Protein AF-D2DSI8-F1 (afdb_monomer)

Mean predicted aligned error: 4.92 Å

Sequence (187 aa):
YGKSFVYSIDRFLDPYIHRPSNAIDCLPVGEGLFSGSVCYFDIYNLNTTCSKDNDWGYETNSPCILLKLNKMFHWRPEPLLYLNELPEGLQQHINSLADSHGALRQNAWVWCESEEVGIEQLSPGLPISFFPYFNQEGYLAPFVFVRVLNLPVEQKVTVRCRAWASNIQHQRDNRLLGEAVIHFHLY

Radius of gyration: 16.93 Å; Cα contacts (8 Å, |Δi|>4): 325; chains: 1; bounding box: 43×41×43 Å

pLDDT: mean 89.88, std 8.95, range [52.75, 97.69]

Solvent-accessible surface area (backbone atoms only — not comparable to full-atom values): 11086 Å² total; per-residue (Å²): 122,52,64,73,54,43,53,50,51,53,64,66,46,56,73,54,76,53,84,50,94,54,44,41,87,67,64,82,74,90,76,79,73,58,91,78,49,27,50,56,65,68,69,85,74,53,79,58,92,66,36,79,92,54,48,30,26,36,84,71,42,26,35,52,45,82,48,64,78,80,91,44,76,78,44,58,72,36,51,38,90,71,58,88,88,50,58,69,69,56,41,53,54,44,67,69,41,97,53,32,72,59,50,42,44,40,22,29,36,49,52,62,49,43,92,80,45,57,64,47,78,31,54,41,55,34,60,38,61,66,42,52,37,78,86,53,77,81,64,63,80,62,58,29,40,34,31,41,44,69,62,57,72,80,39,81,36,59,42,42,31,40,48,47,26,70,77,55,55,54,74,49,95,94,38,70,40,58,55,49,79,47,78,48,73,41,125

Foldseek 3Di:
DQPVVLVVVCVLCVLLVDADPLEDDFDQDDDDRDVQHAHRDNPVPQPDPQDNVCSQCVVVQWHKDKDFADQDAQDFFAADDDCVPDDPVVSVVLVPDPCSRSQRRQFWFKDKDWPPFDKAWGCRTFGRRRDDDHVRPSRDGDITMMITPNNDAQDKIKMKMAIDGPPFDCDDPNHGTRIDIDIDYHD

InterPro domains:
  IPR000402 Sodium/potassium-transporting ATPase subunit beta [PF00287] (4-175)
  IPR000402 Sodium/potassium-transporting ATPase subunit beta [PTHR11523] (4-185)
  IPR038702 Sodium/potassium-transporting ATPase subunit beta superfamily [G3DSA:2.60.40.1660] (2-186)

Nearest PDB structures (foldseek):
  8jfz-assembly1_D  TM=7.989E-01  e=1.249E-11  Squalus acanthias
  8ijl-assembly1_B  TM=7.570E-01  e=3.197E-11  Rattus
  8jbk-assembly2_D  TM=7.273E-01  e=1.051E-10  Sus scrofa
  3kdp-assembly2_D  TM=7.287E-01  e=2.526E-10  Sus scrofa
  8d3y-assembly1_B  TM=7.535E-01  e=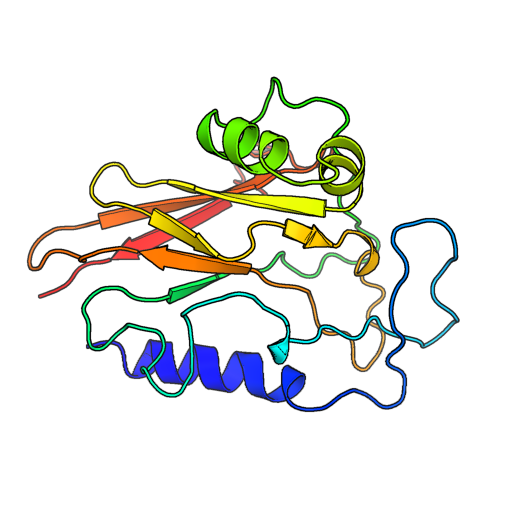4.439E-10  Homo sapiens

Structure (mmCIF, N/CA/C/O backbone):
data_AF-D2DSI8-F1
#
_entry.id   AF-D2DSI8-F1
#
loop_
_atom_site.group_PDB
_atom_site.id
_atom_site.type_symbol
_atom_site.label_atom_id
_atom_site.label_alt_id
_atom_site.label_comp_id
_atom_site.label_asym_id
_atom_site.label_entity_id
_atom_site.label_seq_id
_atom_site.pdbx_PDB_ins_code
_atom_site.Cartn_x
_atom_site.Cartn_y
_atom_site.Cartn_z
_atom_site.occupancy
_atom_site.B_iso_or_equiv
_atom_site.auth_seq_id
_atom_site.auth_comp_id
_atom_site.auth_asym_id
_atom_site.auth_atom_id
_atom_site.pdbx_PDB_model_num
ATOM 1 N N . TYR A 1 1 ? -22.041 -6.983 8.147 1.00 70.19 1 TYR A N 1
ATOM 2 C CA . TYR A 1 1 ? -21.287 -5.791 7.704 1.00 70.19 1 TYR A CA 1
ATOM 3 C C . TYR A 1 1 ? -20.340 -6.199 6.568 1.00 70.19 1 TYR A C 1
ATOM 5 O O . TYR A 1 1 ? -20.142 -7.389 6.383 1.00 70.19 1 TYR A O 1
ATOM 13 N N . GLY A 1 2 ? -19.830 -5.287 5.734 1.00 77.25 2 GLY A N 1
ATOM 14 C CA . GLY A 1 2 ? -18.691 -5.601 4.848 1.00 77.25 2 GLY A CA 1
ATOM 15 C C . GLY A 1 2 ? -18.940 -6.289 3.494 1.00 77.25 2 GLY A C 1
ATOM 16 O O . GLY A 1 2 ? -18.098 -6.147 2.616 1.00 77.25 2 GLY A O 1
ATOM 17 N N . LYS A 1 3 ? -20.078 -6.960 3.247 1.00 83.62 3 LYS A N 1
ATOM 18 C CA . LYS A 1 3 ? -20.293 -7.771 2.016 1.00 83.62 3 LYS A CA 1
ATOM 19 C C . LYS A 1 3 ? -20.004 -7.047 0.690 1.00 83.62 3 LYS A C 1
ATOM 21 O O . LYS A 1 3 ? -19.424 -7.633 -0.217 1.00 83.62 3 LYS A O 1
ATOM 26 N N . SER A 1 4 ? -20.375 -5.769 0.572 1.00 87.94 4 SER A N 1
ATOM 27 C CA . SER A 1 4 ? -20.078 -4.973 -0.631 1.00 87.94 4 SER A CA 1
ATOM 28 C C . SER A 1 4 ? -18.580 -4.705 -0.811 1.00 87.94 4 SER A C 1
ATOM 30 O O . SER A 1 4 ? -18.106 -4.618 -1.943 1.00 87.94 4 SER A O 1
ATOM 32 N N . PHE A 1 5 ? -17.834 -4.558 0.286 1.00 90.25 5 PHE A N 1
ATOM 33 C CA . PHE A 1 5 ? -16.389 -4.338 0.260 1.00 90.25 5 PHE A CA 1
ATOM 34 C C . PHE A 1 5 ? -15.642 -5.629 -0.056 1.00 90.25 5 PHE A C 1
ATOM 36 O O . PHE A 1 5 ? -14.794 -5.611 -0.941 1.00 90.25 5 PHE A O 1
ATOM 43 N N . VAL A 1 6 ? -16.036 -6.748 0.564 1.00 93.50 6 VAL A N 1
ATOM 44 C CA . VAL A 1 6 ? -15.531 -8.094 0.235 1.00 93.50 6 VAL A CA 1
ATOM 45 C C . VAL A 1 6 ? -15.657 -8.351 -1.264 1.00 93.50 6 VAL A C 1
ATOM 47 O O . VAL A 1 6 ? -14.667 -8.600 -1.945 1.00 93.50 6 VAL A O 1
ATOM 50 N N . TYR A 1 7 ? -16.858 -8.147 -1.811 1.00 94.56 7 TYR A N 1
ATOM 51 C CA . TYR A 1 7 ? -17.109 -8.303 -3.240 1.00 94.56 7 TYR A CA 1
ATOM 52 C C . TYR A 1 7 ? -16.278 -7.351 -4.120 1.00 94.56 7 TYR A C 1
ATOM 54 O O . TYR A 1 7 ? -15.862 -7.714 -5.221 1.00 94.56 7 TYR A O 1
ATOM 62 N N . SER A 1 8 ? -16.026 -6.127 -3.650 1.00 94.00 8 SER A N 1
ATOM 63 C CA . SER A 1 8 ? -15.213 -5.153 -4.388 1.00 94.00 8 SER A CA 1
ATOM 64 C C . SER A 1 8 ? -13.738 -5.552 -4.430 1.00 94.00 8 SER A C 1
ATOM 66 O O . SER A 1 8 ? -13.106 -5.379 -5.473 1.00 94.00 8 SER A O 1
ATOM 68 N N . ILE A 1 9 ? -13.204 -6.102 -3.334 1.00 95.12 9 ILE A N 1
ATOM 69 C CA . ILE A 1 9 ? -11.830 -6.616 -3.272 1.00 95.12 9 ILE A CA 1
ATOM 70 C C . ILE A 1 9 ? -11.702 -7.855 -4.161 1.00 95.12 9 ILE A C 1
ATOM 72 O O . ILE A 1 9 ? -10.817 -7.890 -5.013 1.00 95.12 9 ILE A O 1
ATOM 76 N N . ASP A 1 10 ? -12.627 -8.811 -4.050 1.00 95.00 10 ASP A N 1
ATOM 77 C CA . ASP A 1 10 ? -12.648 -10.012 -4.893 1.00 95.00 10 ASP A CA 1
ATOM 78 C C . ASP A 1 10 ? -12.634 -9.660 -6.384 1.00 95.00 10 ASP A C 1
ATOM 80 O O . ASP A 1 10 ? -11.799 -10.148 -7.144 1.00 95.00 10 ASP A O 1
ATOM 84 N N . ARG A 1 11 ? -13.530 -8.758 -6.803 1.00 95.75 11 ARG A N 1
ATOM 85 C CA . ARG A 1 11 ? -13.605 -8.298 -8.194 1.00 95.75 11 ARG A CA 1
ATOM 86 C C . ARG A 1 11 ? -12.328 -7.577 -8.628 1.00 95.75 11 ARG A C 1
ATOM 88 O O . ARG A 1 11 ? -11.937 -7.681 -9.786 1.00 95.75 11 ARG A O 1
ATOM 95 N N . PHE A 1 12 ? -11.705 -6.809 -7.736 1.00 95.31 12 PHE A N 1
ATOM 96 C CA . PHE A 1 12 ? -10.458 -6.115 -8.046 1.00 95.31 12 PHE A CA 1
ATOM 97 C C . PHE A 1 12 ? -9.298 -7.093 -8.273 1.00 95.31 12 PHE A C 1
ATOM 99 O O . PHE A 1 12 ? -8.473 -6.848 -9.153 1.00 95.31 12 PHE A O 1
ATOM 106 N N . LEU A 1 13 ? -9.240 -8.174 -7.493 1.00 95.19 13 LEU A N 1
ATOM 107 C CA . LEU A 1 13 ? -8.157 -9.156 -7.534 1.00 95.19 13 LEU A CA 1
ATOM 108 C C . LEU A 1 13 ? -8.322 -10.220 -8.618 1.00 95.19 13 LEU A C 1
ATOM 110 O O . LEU A 1 13 ? -7.330 -10.837 -8.987 1.00 95.19 13 LEU A O 1
ATOM 114 N N . ASP A 1 14 ? -9.522 -10.410 -9.165 1.00 95.19 14 ASP A N 1
ATOM 115 C CA . ASP A 1 14 ? -9.800 -11.398 -10.219 1.00 95.19 14 ASP A CA 1
ATOM 116 C C . ASP A 1 14 ? -8.775 -11.401 -11.384 1.00 95.19 14 ASP A C 1
ATOM 118 O O . ASP A 1 14 ? -8.245 -12.467 -11.712 1.00 95.19 14 ASP A O 1
ATOM 122 N N . PRO A 1 15 ? -8.351 -10.243 -11.939 1.00 94.12 15 PRO A N 1
ATOM 123 C CA . PRO A 1 15 ? -7.336 -10.203 -12.993 1.00 94.12 15 PRO A CA 1
ATOM 124 C C . PRO A 1 15 ? -5.936 -10.640 -12.539 1.00 94.12 15 PRO A C 1
ATOM 126 O O . PRO A 1 15 ? -5.119 -11.008 -13.375 1.00 94.12 15 PRO A O 1
ATOM 129 N N . TYR A 1 16 ? -5.640 -10.569 -11.238 1.00 94.75 16 TYR A N 1
ATOM 130 C CA . TYR A 1 16 ? -4.333 -10.893 -10.657 1.00 94.75 16 TYR A CA 1
ATOM 131 C C . TYR A 1 16 ? -4.165 -12.390 -10.365 1.00 94.75 16 TYR A C 1
ATOM 133 O O . TYR A 1 16 ? -3.051 -12.837 -10.109 1.00 94.75 16 TYR A O 1
ATOM 141 N N . ILE A 1 17 ? -5.250 -13.172 -10.412 1.00 92.44 17 ILE A N 1
ATOM 142 C CA . ILE A 1 17 ? -5.225 -14.624 -10.167 1.00 92.44 17 ILE A CA 1
ATOM 143 C C . ILE A 1 17 ? -4.432 -15.355 -11.259 1.00 92.44 17 ILE A C 1
ATOM 145 O O . ILE A 1 17 ? -3.797 -16.375 -10.991 1.00 92.44 17 ILE A O 1
ATOM 149 N N . HIS A 1 18 ? -4.463 -14.833 -12.488 1.00 90.38 18 HIS A N 1
ATOM 150 C CA . HIS A 1 18 ? -3.825 -15.440 -13.650 1.00 90.38 18 HIS A CA 1
ATOM 151 C C . HIS A 1 18 ? -2.633 -14.603 -14.108 1.00 90.38 18 HIS A C 1
ATOM 153 O O . HIS A 1 18 ? -2.736 -13.388 -14.267 1.00 90.38 18 HIS A O 1
ATOM 159 N N . ARG A 1 19 ? -1.506 -15.263 -14.394 1.00 91.12 19 ARG A N 1
ATOM 160 C CA . ARG A 1 19 ? -0.330 -14.617 -14.990 1.00 91.12 19 ARG A CA 1
ATOM 161 C C . ARG A 1 19 ? -0.621 -14.245 -16.454 1.00 91.12 19 ARG A C 1
ATOM 163 O O . ARG A 1 19 ? -0.869 -15.155 -17.248 1.00 91.12 19 ARG A O 1
ATOM 170 N N . PRO A 1 20 ? -0.564 -12.954 -16.845 1.00 88.81 20 PRO A N 1
ATOM 171 C CA . PRO A 1 20 ? -0.704 -12.565 -18.247 1.00 88.81 20 PRO A CA 1
ATOM 172 C C . PRO A 1 20 ? 0.389 -13.201 -19.115 1.00 88.81 20 PRO A C 1
ATOM 174 O O . PRO A 1 20 ? 1.524 -13.374 -18.672 1.00 88.81 20 PRO A O 1
ATOM 177 N N . SER A 1 21 ? 0.082 -13.522 -20.373 1.00 89.50 21 SER A N 1
ATOM 178 C CA . SER A 1 21 ? 1.027 -14.203 -21.275 1.00 89.50 21 SER A CA 1
ATOM 179 C C . SER A 1 21 ? 2.268 -13.370 -21.610 1.00 89.50 21 SER A C 1
ATOM 181 O O . SER A 1 21 ? 3.326 -13.925 -21.887 1.00 89.50 21 SER A O 1
ATOM 183 N N . ASN A 1 22 ? 2.147 -12.042 -21.578 1.00 88.62 22 ASN A N 1
ATOM 184 C CA . ASN A 1 22 ? 3.239 -11.085 -21.766 1.00 88.62 22 ASN A CA 1
ATOM 185 C C . ASN A 1 22 ? 3.897 -10.653 -20.439 1.00 88.62 22 ASN A C 1
ATOM 187 O O . ASN A 1 22 ? 4.655 -9.678 -20.423 1.00 88.62 22 ASN A O 1
ATOM 191 N N . ALA A 1 23 ? 3.593 -11.327 -19.323 1.00 89.81 23 ALA A N 1
ATOM 192 C CA . ALA A 1 23 ? 4.100 -10.949 -18.012 1.00 89.81 23 ALA A CA 1
ATOM 193 C C . ALA A 1 23 ? 5.483 -11.544 -17.712 1.00 89.81 23 ALA A C 1
ATOM 195 O O . ALA A 1 23 ? 5.690 -12.763 -17.730 1.00 89.81 23 ALA A O 1
ATOM 196 N N . ILE A 1 24 ? 6.415 -10.666 -17.361 1.00 89.62 24 ILE A N 1
ATOM 197 C CA . ILE A 1 24 ? 7.790 -10.986 -16.984 1.00 89.62 24 ILE A CA 1
ATOM 198 C C . ILE A 1 24 ? 8.019 -10.712 -15.498 1.00 89.62 24 ILE A C 1
ATOM 200 O O . ILE A 1 24 ? 7.338 -9.886 -14.887 1.00 89.62 24 ILE A O 1
ATOM 204 N N . ASP A 1 25 ? 9.012 -11.385 -14.929 1.00 87.38 25 ASP A N 1
ATOM 205 C CA . ASP A 1 25 ? 9.453 -11.138 -13.561 1.00 87.38 25 ASP A CA 1
ATOM 206 C C . ASP A 1 25 ? 10.394 -9.926 -13.570 1.00 87.38 25 ASP A C 1
ATOM 208 O O . ASP A 1 25 ? 11.506 -9.970 -14.098 1.00 87.38 25 ASP A O 1
ATOM 212 N N . CYS A 1 26 ? 9.898 -8.793 -13.072 1.00 82.94 26 CYS A N 1
ATOM 213 C CA . CYS A 1 26 ? 10.601 -7.522 -13.182 1.00 82.94 26 CYS A CA 1
ATOM 214 C C . CYS A 1 26 ? 11.739 -7.406 -12.172 1.00 82.94 26 CYS A C 1
ATOM 216 O O . CYS A 1 26 ? 11.525 -7.492 -10.963 1.00 82.94 26 CYS A O 1
ATOM 218 N N . LEU A 1 27 ? 12.943 -7.124 -12.670 1.00 73.19 27 LEU A N 1
ATOM 219 C CA . LEU A 1 27 ? 14.102 -6.860 -11.827 1.00 73.19 27 LEU A CA 1
ATOM 220 C C . LEU A 1 27 ? 14.048 -5.440 -11.233 1.00 73.19 27 LEU A C 1
ATOM 222 O O . LEU A 1 27 ? 13.560 -4.502 -11.880 1.00 73.19 27 LEU A O 1
ATOM 226 N N . PRO A 1 28 ? 14.552 -5.249 -10.002 1.00 63.00 28 PRO A N 1
ATOM 227 C CA . PRO A 1 28 ? 14.638 -3.936 -9.392 1.00 63.00 28 PRO A CA 1
ATOM 228 C C . PRO A 1 28 ? 15.728 -3.100 -10.081 1.00 63.00 28 PRO A C 1
ATOM 230 O O . PRO A 1 28 ? 16.894 -3.150 -9.714 1.00 63.00 28 PRO A O 1
ATOM 233 N N . VAL A 1 29 ? 15.289 -2.265 -11.030 1.00 56.91 29 VAL A N 1
ATOM 234 C CA . VAL A 1 29 ? 16.043 -1.172 -11.678 1.00 56.91 29 VAL A CA 1
ATOM 235 C C . VAL A 1 29 ? 17.068 -1.613 -12.737 1.00 56.91 29 VAL A C 1
ATOM 237 O O . VAL A 1 29 ? 17.981 -2.377 -12.463 1.00 56.91 29 VAL A O 1
ATOM 240 N N . GLY A 1 30 ? 16.980 -1.020 -13.936 1.00 53.88 30 GLY A N 1
ATOM 241 C CA . GLY A 1 30 ? 18.122 -0.888 -14.855 1.00 53.88 30 GLY A CA 1
ATOM 242 C C . GLY A 1 30 ? 17.849 -1.246 -16.312 1.00 53.88 30 GLY A C 1
ATOM 243 O O . GLY A 1 30 ? 18.403 -0.605 -17.199 1.00 53.88 30 GLY A O 1
ATOM 244 N N . GLU A 1 31 ? 16.950 -2.188 -16.575 1.00 52.75 31 GLU A N 1
ATOM 245 C CA . GLU A 1 31 ? 16.630 -2.603 -17.940 1.00 52.75 31 GLU A CA 1
ATOM 246 C C . GLU A 1 31 ? 15.203 -2.179 -18.274 1.00 52.75 31 GLU A C 1
ATOM 248 O O . GLU A 1 31 ? 14.257 -2.467 -17.538 1.00 52.75 31 GLU A O 1
ATOM 253 N N . GLY A 1 32 ? 15.051 -1.397 -19.346 1.00 54.78 32 GLY A N 1
ATOM 254 C CA . GLY A 1 32 ? 13.734 -1.025 -19.847 1.00 54.78 32 GLY A CA 1
ATOM 255 C C . GLY A 1 32 ? 12.904 -2.282 -20.089 1.00 54.78 32 GLY A C 1
ATOM 256 O O . GLY A 1 32 ? 13.424 -3.278 -20.589 1.00 54.78 32 GLY A O 1
ATOM 257 N N . LEU A 1 33 ? 11.619 -2.241 -19.725 1.00 61.38 33 LEU A N 1
ATOM 258 C CA . LEU A 1 33 ? 10.697 -3.320 -20.068 1.00 61.38 33 LEU A CA 1
ATOM 259 C C . LEU A 1 33 ? 10.795 -3.575 -21.574 1.00 61.38 33 LEU A C 1
ATOM 261 O O . LEU A 1 33 ? 10.735 -2.630 -22.367 1.00 61.38 33 LEU A O 1
ATOM 265 N N . PHE A 1 34 ? 10.950 -4.842 -21.967 1.00 62.25 34 PHE A N 1
ATOM 266 C CA . PHE A 1 34 ? 10.825 -5.228 -23.368 1.00 62.25 34 PHE A CA 1
ATOM 267 C C . PHE A 1 34 ? 9.512 -4.664 -23.922 1.00 62.25 34 PHE A C 1
ATOM 269 O O . PHE A 1 34 ? 8.487 -4.672 -23.235 1.00 62.25 34 PHE A O 1
ATOM 276 N N . SER A 1 35 ? 9.546 -4.138 -25.148 1.00 68.06 35 SER A N 1
ATOM 277 C CA . SER A 1 35 ? 8.368 -3.535 -25.777 1.00 68.06 35 SER A CA 1
ATOM 278 C C . SER A 1 35 ? 7.189 -4.515 -25.753 1.00 68.06 35 SER A C 1
ATOM 280 O O . SER A 1 35 ? 7.284 -5.607 -26.307 1.00 68.06 35 SER A O 1
ATOM 282 N N . GLY A 1 36 ? 6.095 -4.133 -25.088 1.00 73.88 36 GLY A N 1
ATOM 283 C CA . GLY A 1 36 ? 4.882 -4.948 -24.953 1.00 73.88 36 GLY A CA 1
ATOM 284 C C . GLY A 1 36 ? 4.817 -5.870 -23.725 1.00 73.88 36 GLY A C 1
ATOM 285 O O . GLY A 1 36 ? 3.757 -6.447 -23.481 1.00 73.88 36 GLY A O 1
ATOM 286 N N . SER A 1 37 ? 5.884 -5.986 -22.929 1.00 85.69 37 SER A N 1
ATOM 287 C CA . SER A 1 37 ? 5.887 -6.791 -21.698 1.00 85.69 37 SER A CA 1
ATOM 288 C C . SER A 1 37 ? 5.353 -6.023 -20.485 1.00 85.69 37 SER A C 1
ATOM 290 O O . SER A 1 37 ? 5.467 -4.797 -20.392 1.00 85.69 37 SER A O 1
ATOM 292 N N . VAL A 1 38 ? 4.797 -6.759 -19.519 1.00 89.88 38 VAL A N 1
ATOM 293 C CA . VAL A 1 38 ? 4.295 -6.221 -18.240 1.00 89.88 38 VAL A CA 1
ATOM 294 C C . VAL A 1 38 ? 4.947 -6.913 -17.054 1.00 89.88 38 VAL A C 1
ATOM 296 O O . VAL A 1 38 ? 5.339 -8.069 -17.151 1.00 89.88 38 VAL A O 1
ATOM 299 N N . CYS A 1 39 ? 5.050 -6.228 -15.918 1.00 91.19 39 CYS A N 1
ATOM 300 C CA . CYS A 1 39 ? 5.501 -6.869 -14.688 1.00 91.19 39 CYS A CA 1
ATOM 301 C C . CYS A 1 39 ? 4.420 -7.794 -14.134 1.00 91.19 39 CYS A C 1
ATOM 303 O O . CYS A 1 39 ? 3.269 -7.379 -13.974 1.00 91.19 39 CYS A O 1
ATOM 305 N N . TYR A 1 40 ? 4.798 -9.029 -13.814 1.00 92.75 40 TYR A N 1
ATOM 306 C CA . TYR A 1 40 ? 3.943 -9.946 -13.074 1.00 92.75 40 TYR A CA 1
ATOM 307 C C . TYR A 1 40 ? 3.903 -9.545 -11.593 1.00 92.75 40 TYR A C 1
ATOM 309 O O . TYR A 1 40 ? 4.946 -9.435 -10.950 1.00 92.75 40 TYR A O 1
ATOM 317 N N . PHE A 1 41 ? 2.704 -9.310 -11.056 1.00 93.00 41 PHE A N 1
ATOM 318 C CA . PHE A 1 41 ? 2.492 -9.061 -9.630 1.00 93.00 41 PHE A CA 1
ATOM 319 C C . PHE A 1 41 ? 1.940 -10.325 -8.977 1.00 93.00 41 PHE A C 1
ATOM 321 O O . PHE A 1 41 ? 0.762 -10.640 -9.138 1.00 93.00 41 PHE A O 1
ATOM 328 N N . ASP A 1 42 ? 2.797 -11.049 -8.262 1.00 90.12 42 ASP A N 1
ATOM 329 C CA . ASP A 1 42 ? 2.410 -12.292 -7.603 1.00 90.12 42 ASP A CA 1
ATOM 330 C C . ASP A 1 42 ? 1.703 -12.019 -6.271 1.00 90.12 42 ASP A C 1
ATOM 332 O O . ASP A 1 42 ? 2.336 -11.723 -5.254 1.00 90.12 42 ASP A O 1
ATOM 336 N N . ILE A 1 43 ? 0.375 -12.135 -6.278 1.00 90.25 43 ILE A N 1
ATOM 337 C CA . ILE A 1 43 ? -0.453 -11.913 -5.089 1.00 90.25 43 ILE A CA 1
ATOM 338 C C . ILE A 1 43 ? -0.302 -13.015 -4.034 1.00 90.25 43 ILE A C 1
ATOM 340 O O . ILE A 1 43 ? -0.618 -12.772 -2.872 1.00 90.25 43 ILE A O 1
ATOM 344 N N . TYR A 1 44 ? 0.196 -14.201 -4.400 1.00 87.00 44 TYR A N 1
ATOM 345 C CA . TYR A 1 44 ? 0.374 -15.319 -3.466 1.00 87.00 44 TYR A CA 1
ATOM 346 C C . TYR A 1 44 ? 1.643 -15.178 -2.619 1.00 87.00 44 TYR A C 1
ATOM 348 O O . TYR A 1 44 ? 1.737 -15.776 -1.551 1.00 87.00 44 TYR A O 1
ATOM 356 N N . ASN A 1 45 ? 2.592 -14.347 -3.063 1.00 84.00 45 ASN A N 1
ATOM 357 C CA . ASN A 1 45 ? 3.802 -14.009 -2.309 1.00 84.00 45 ASN A CA 1
ATOM 358 C C . ASN A 1 45 ? 3.623 -12.791 -1.392 1.00 84.00 45 ASN A C 1
ATOM 360 O O . ASN A 1 45 ? 4.570 -12.382 -0.717 1.00 84.00 45 ASN A O 1
ATOM 364 N N . LEU A 1 46 ? 2.426 -12.198 -1.349 1.00 83.50 46 LEU A N 1
ATOM 365 C CA . LEU A 1 46 ? 2.118 -11.174 -0.361 1.00 83.50 46 LEU A CA 1
ATOM 366 C C . LEU A 1 46 ? 2.081 -11.840 1.014 1.00 83.50 46 LEU A C 1
ATOM 368 O O . LEU A 1 46 ? 1.208 -12.654 1.303 1.00 83.50 46 LEU A O 1
ATOM 372 N N . ASN A 1 47 ? 3.035 -11.493 1.874 1.00 77.50 47 ASN A N 1
ATOM 373 C CA . ASN A 1 47 ? 3.054 -11.954 3.257 1.00 77.50 47 ASN A CA 1
ATOM 374 C C . ASN A 1 47 ? 1.976 -11.205 4.058 1.00 77.50 47 ASN A C 1
ATOM 376 O O . ASN A 1 47 ? 2.264 -10.224 4.746 1.00 77.50 47 ASN A O 1
ATOM 380 N N . THR A 1 48 ? 0.720 -11.618 3.894 1.00 85.75 48 THR A N 1
ATOM 381 C CA . THR A 1 48 ? -0.452 -10.945 4.458 1.00 85.75 48 THR A CA 1
ATOM 382 C C . THR A 1 48 ? -1.437 -11.935 5.066 1.00 85.75 48 THR A C 1
ATOM 384 O O . THR A 1 48 ? -1.614 -13.050 4.582 1.00 85.75 48 THR A O 1
ATOM 387 N N . THR A 1 49 ? -2.118 -11.505 6.129 1.00 89.25 49 THR A N 1
ATOM 388 C CA . THR A 1 49 ? -3.247 -12.240 6.719 1.00 89.25 49 THR A CA 1
ATOM 389 C C . THR A 1 49 ? -4.581 -11.909 6.041 1.00 89.25 49 THR A C 1
ATOM 391 O O . THR A 1 49 ? -5.605 -12.504 6.373 1.00 89.25 49 THR A O 1
ATOM 394 N N . CYS A 1 50 ? -4.589 -10.973 5.088 1.00 91.94 50 CYS A N 1
ATOM 395 C CA . CYS A 1 50 ? -5.758 -10.614 4.293 1.00 91.94 50 CYS A CA 1
ATOM 396 C C . CYS A 1 50 ? -6.002 -11.664 3.212 1.00 91.94 50 CYS A C 1
ATOM 398 O O . CYS A 1 50 ? -5.234 -11.745 2.253 1.00 91.94 50 CYS A O 1
ATOM 400 N N . SER A 1 51 ? -7.073 -12.444 3.340 1.00 92.12 51 SER A N 1
ATOM 401 C CA . SER A 1 51 ? -7.402 -13.482 2.367 1.00 92.12 51 SER A CA 1
ATOM 402 C C . SER A 1 51 ? -8.889 -13.511 2.050 1.00 92.12 51 SER A C 1
ATOM 404 O O . SER A 1 51 ? -9.730 -13.006 2.792 1.00 92.12 51 SER A O 1
ATOM 406 N N . LYS A 1 52 ? -9.224 -14.148 0.930 1.00 91.25 52 LYS A N 1
ATOM 407 C CA . LYS A 1 52 ? -10.617 -14.413 0.583 1.00 91.25 52 LYS A CA 1
ATOM 408 C C . LYS A 1 52 ? -11.287 -15.348 1.598 1.00 91.25 52 LYS A C 1
ATOM 410 O O . LYS A 1 52 ? -12.449 -15.153 1.920 1.00 91.25 52 LYS A O 1
ATOM 415 N N . ASP A 1 53 ? -10.541 -16.310 2.146 1.00 91.25 53 ASP A N 1
ATOM 416 C CA . ASP A 1 53 ? -11.059 -17.313 3.089 1.00 91.25 53 ASP A CA 1
ATOM 417 C C . ASP A 1 53 ? -11.529 -16.720 4.426 1.00 91.25 53 ASP A C 1
ATOM 419 O O . ASP A 1 53 ? -12.333 -17.339 5.118 1.00 91.25 53 ASP A O 1
ATOM 423 N N . ASN A 1 54 ? -11.031 -15.537 4.804 1.00 91.81 54 ASN A N 1
ATOM 424 C CA . ASN A 1 54 ? -11.471 -14.816 6.001 1.00 91.81 54 ASN A CA 1
ATOM 425 C C . ASN A 1 54 ? -12.312 -13.572 5.682 1.00 91.81 54 ASN A C 1
ATOM 427 O O . ASN A 1 54 ? -12.390 -12.659 6.512 1.00 91.81 54 ASN A O 1
ATOM 431 N N . ASP A 1 55 ? -12.893 -13.515 4.476 1.00 93.75 55 ASP A N 1
ATOM 432 C CA . ASP A 1 55 ? -13.667 -12.377 3.975 1.00 93.75 55 ASP A CA 1
ATOM 433 C C . ASP A 1 55 ? -12.929 -11.045 4.183 1.00 93.75 55 ASP A C 1
ATOM 435 O O . ASP A 1 55 ? -13.498 -10.033 4.611 1.00 93.75 55 ASP A O 1
ATOM 439 N N . TRP A 1 56 ? -11.616 -11.050 3.930 1.00 94.75 56 TRP A N 1
ATOM 440 C CA . TRP A 1 56 ? -10.729 -9.897 4.079 1.00 94.75 56 TRP A CA 1
ATOM 441 C C . TRP A 1 56 ? -10.789 -9.252 5.476 1.00 94.75 56 TRP A C 1
ATOM 443 O O . TRP A 1 56 ? -10.631 -8.038 5.611 1.00 94.75 56 TRP A O 1
ATOM 453 N N . GLY A 1 57 ? -11.069 -10.037 6.522 1.00 93.25 57 GLY A N 1
ATOM 454 C CA . GLY A 1 57 ? -11.153 -9.583 7.916 1.00 93.25 57 GLY A CA 1
ATOM 455 C C . GLY A 1 57 ? -12.409 -8.775 8.273 1.00 93.25 57 GLY A C 1
ATOM 456 O O . GLY A 1 57 ? -12.511 -8.269 9.398 1.00 93.25 57 GLY A O 1
ATOM 457 N N . TYR A 1 58 ? -13.379 -8.646 7.357 1.00 91.88 58 TYR A N 1
ATOM 458 C CA . TYR A 1 58 ? -14.609 -7.879 7.604 1.00 91.88 58 TYR A CA 1
ATOM 459 C C . TYR A 1 58 ? -15.555 -8.555 8.604 1.00 91.88 58 TYR A C 1
ATOM 461 O O . TYR A 1 58 ? -16.329 -7.852 9.255 1.00 91.88 58 TYR A O 1
ATOM 469 N N . GLU A 1 59 ? -15.495 -9.881 8.757 1.00 89.31 59 GLU A N 1
ATOM 470 C CA . GLU A 1 59 ? -16.287 -10.603 9.764 1.00 89.31 59 GLU A CA 1
ATOM 471 C C . GLU A 1 59 ? -15.718 -10.463 11.183 1.00 89.31 59 GLU A C 1
ATOM 473 O O . GLU A 1 59 ? -16.463 -10.504 12.158 1.00 89.31 59 GLU A O 1
ATOM 478 N N . THR A 1 60 ? -14.408 -10.233 11.316 1.00 90.38 60 THR A N 1
ATOM 479 C CA . THR A 1 60 ? -13.719 -10.131 12.615 1.00 90.38 60 THR A CA 1
ATOM 480 C C . THR A 1 60 ? -13.541 -8.686 13.088 1.00 90.38 60 THR A C 1
ATOM 482 O O . THR A 1 60 ? -12.627 -8.405 13.863 1.00 90.38 60 THR A O 1
ATOM 485 N N . ASN A 1 61 ? -14.325 -7.740 12.556 1.00 91.38 61 ASN A N 1
ATOM 486 C CA . ASN A 1 61 ? -14.185 -6.294 12.797 1.00 91.38 61 ASN A CA 1
ATOM 487 C C . ASN A 1 61 ? -12.759 -5.758 12.589 1.00 91.38 61 ASN A C 1
ATOM 489 O O . ASN A 1 61 ? -12.392 -4.734 13.156 1.00 91.38 61 ASN A O 1
ATOM 493 N N . SER A 1 62 ? -11.938 -6.440 11.789 1.00 95.19 62 SER A N 1
ATOM 494 C CA . SER A 1 62 ? -10.560 -6.027 11.534 1.00 95.19 62 SER A CA 1
ATOM 495 C C . SER A 1 62 ? -10.286 -6.051 10.033 1.00 95.19 62 SER A C 1
ATOM 497 O O . SER A 1 62 ? -9.558 -6.936 9.568 1.00 95.19 62 SER A O 1
ATOM 499 N N . PRO A 1 63 ? -10.953 -5.167 9.265 1.00 95.88 63 PRO A N 1
ATOM 500 C CA . PRO A 1 63 ? -10.990 -5.256 7.819 1.00 95.88 63 PRO A CA 1
ATOM 501 C C . PRO A 1 63 ? -9.649 -4.899 7.194 1.00 95.88 63 PRO A C 1
ATOM 503 O O . PRO A 1 63 ? -8.939 -3.988 7.630 1.00 95.88 63 PRO A O 1
ATOM 506 N N . CYS A 1 64 ? -9.365 -5.585 6.099 1.00 95.31 64 CYS A N 1
ATOM 507 C CA . CYS A 1 64 ? -8.288 -5.258 5.194 1.00 95.31 64 CYS A CA 1
ATOM 508 C C . CYS A 1 64 ? -8.737 -4.219 4.167 1.00 95.31 64 CYS A C 1
ATOM 510 O O . CYS A 1 64 ? -9.816 -4.304 3.570 1.00 95.31 64 CYS A O 1
ATOM 512 N N . ILE A 1 65 ? -7.868 -3.246 3.932 1.00 95.12 65 ILE A N 1
ATOM 513 C CA . ILE A 1 65 ? -8.003 -2.235 2.894 1.00 95.12 65 ILE A CA 1
ATOM 514 C C . ILE A 1 65 ? -6.901 -2.485 1.873 1.00 95.12 65 ILE A C 1
ATOM 516 O O . ILE A 1 65 ? -5.725 -2.567 2.225 1.00 95.12 65 ILE A O 1
ATOM 520 N N . LEU A 1 66 ? -7.290 -2.569 0.604 1.00 95.62 66 LEU A N 1
ATOM 521 C CA . LEU A 1 66 ? -6.366 -2.616 -0.519 1.00 95.62 66 LEU A CA 1
ATOM 522 C C . LEU A 1 66 ? -6.092 -1.197 -1.017 1.00 95.62 66 LEU A C 1
ATOM 524 O O . LEU A 1 66 ? -7.025 -0.459 -1.346 1.00 95.62 66 LEU A O 1
ATOM 528 N N . LEU A 1 67 ? -4.817 -0.827 -1.114 1.00 96.06 67 LEU A N 1
ATOM 529 C CA . LEU A 1 67 ? -4.384 0.487 -1.585 1.00 96.06 67 LEU A CA 1
ATOM 530 C C . LEU A 1 67 ? -3.469 0.346 -2.795 1.00 96.06 67 LEU A C 1
ATOM 532 O O . LEU A 1 67 ? -2.531 -0.446 -2.797 1.00 96.06 67 LEU A O 1
ATOM 536 N N . LYS A 1 68 ? -3.714 1.163 -3.817 1.00 95.38 68 LYS A N 1
ATOM 537 C CA . LYS A 1 68 ? -2.873 1.256 -5.012 1.00 95.38 68 LYS A CA 1
ATOM 538 C C . LYS A 1 68 ? -2.692 2.710 -5.414 1.00 95.38 68 LYS A C 1
ATOM 540 O O . LYS A 1 68 ? -3.542 3.553 -5.125 1.00 95.38 68 LYS A O 1
ATOM 545 N N . LEU A 1 69 ? -1.635 2.984 -6.167 1.00 94.56 69 LEU A N 1
ATOM 546 C CA . LEU A 1 69 ? -1.495 4.266 -6.847 1.00 94.56 69 LEU A CA 1
ATOM 547 C C . LEU A 1 69 ? -2.400 4.319 -8.083 1.00 94.56 69 LEU A C 1
ATOM 549 O O . LEU A 1 69 ? -2.611 3.324 -8.782 1.00 94.56 69 LEU A O 1
ATOM 553 N N . ASN A 1 70 ? -2.927 5.508 -8.368 1.00 92.12 70 ASN A N 1
ATOM 554 C CA . ASN A 1 70 ? -3.645 5.754 -9.611 1.00 92.12 70 ASN A CA 1
ATOM 555 C C . ASN A 1 70 ? -2.700 5.594 -10.808 1.00 92.12 70 ASN A C 1
ATOM 557 O O . ASN A 1 70 ? -1.533 5.983 -10.756 1.00 92.12 70 ASN A O 1
ATOM 561 N N . LYS A 1 71 ? -3.219 5.045 -11.911 1.00 90.31 71 LYS A N 1
ATOM 562 C CA . LYS A 1 71 ? -2.460 4.898 -13.156 1.00 90.31 71 LYS A CA 1
ATOM 563 C C . LYS A 1 71 ? -2.244 6.281 -13.775 1.00 90.31 71 LYS A C 1
ATOM 565 O O . LYS A 1 71 ? -3.176 6.861 -14.325 1.00 90.31 71 LYS A O 1
ATOM 570 N N . MET A 1 72 ? -1.021 6.796 -13.682 1.00 88.12 72 MET A N 1
ATOM 571 C CA . MET A 1 72 ? -0.602 8.034 -14.339 1.00 88.12 72 MET A CA 1
ATOM 572 C C . MET A 1 72 ? 0.339 7.698 -15.494 1.00 88.12 72 MET A C 1
ATOM 574 O O . MET A 1 72 ? 1.357 7.030 -15.310 1.00 88.12 72 MET A O 1
ATOM 578 N N . PHE A 1 73 ? -0.038 8.123 -16.697 1.00 89.38 73 PHE A N 1
ATOM 579 C CA . PHE A 1 73 ? 0.699 7.816 -17.918 1.00 89.38 73 PHE A CA 1
ATOM 580 C C . PHE A 1 73 ? 2.089 8.460 -17.888 1.00 89.38 73 PHE A C 1
ATOM 582 O O . PHE A 1 73 ? 2.214 9.625 -17.514 1.00 89.38 73 PHE A O 1
ATOM 589 N N . HIS A 1 74 ? 3.122 7.695 -18.249 1.00 87.44 74 HIS A N 1
ATOM 590 C CA . HIS A 1 74 ? 4.532 8.117 -18.232 1.00 87.44 74 HIS A CA 1
ATOM 591 C C . HIS A 1 74 ? 5.092 8.560 -16.871 1.00 87.44 74 HIS A C 1
ATOM 593 O O . HIS A 1 74 ? 6.227 9.028 -16.802 1.00 87.44 74 HIS A O 1
ATOM 599 N N . TRP A 1 75 ? 4.343 8.393 -15.783 1.00 91.00 75 TRP A N 1
ATOM 600 C CA . TRP A 1 75 ? 4.805 8.759 -14.453 1.00 91.00 75 TRP A CA 1
ATOM 601 C C . TRP A 1 75 ? 5.342 7.546 -13.700 1.00 91.00 75 TRP A C 1
ATOM 603 O O . TRP A 1 75 ? 4.769 6.454 -13.754 1.00 91.00 75 TRP A O 1
ATOM 613 N N . ARG A 1 76 ? 6.432 7.761 -12.965 1.00 90.88 76 ARG A N 1
ATOM 614 C CA . ARG A 1 76 ? 7.073 6.767 -12.110 1.00 90.88 76 ARG A CA 1
ATOM 615 C C . ARG A 1 76 ? 7.424 7.396 -10.758 1.00 90.88 76 ARG A C 1
ATOM 617 O O . ARG A 1 76 ? 7.928 8.520 -10.758 1.00 90.88 76 ARG A O 1
ATOM 624 N N . PRO A 1 77 ? 7.212 6.688 -9.632 1.00 93.19 77 PRO A N 1
ATOM 625 C CA . PRO A 1 77 ? 7.706 7.147 -8.344 1.00 93.19 77 PRO A CA 1
ATOM 626 C C . PRO A 1 77 ? 9.234 7.233 -8.358 1.00 93.19 77 PRO A C 1
ATOM 628 O O . PRO A 1 77 ? 9.916 6.284 -8.760 1.00 93.19 77 PRO A O 1
ATOM 631 N N . GLU A 1 78 ? 9.772 8.364 -7.921 1.00 93.56 78 GLU A N 1
ATOM 632 C CA . GLU A 1 78 ? 11.214 8.530 -7.768 1.00 93.56 78 GLU A CA 1
ATOM 633 C C . GLU A 1 78 ? 11.700 7.907 -6.451 1.00 93.56 78 GLU A C 1
ATOM 635 O O . GLU A 1 78 ? 11.100 8.166 -5.402 1.00 93.56 78 GLU A O 1
ATOM 640 N N . PRO A 1 79 ? 12.783 7.106 -6.481 1.00 92.81 79 PRO A N 1
ATOM 641 C CA . PRO A 1 79 ? 13.363 6.501 -5.287 1.00 92.81 79 PRO A CA 1
ATOM 642 C C . PRO A 1 79 ? 13.606 7.512 -4.169 1.00 92.81 79 PRO A C 1
ATOM 644 O O . PRO A 1 79 ? 14.132 8.600 -4.418 1.00 92.81 79 PRO A O 1
ATOM 647 N N . LEU A 1 80 ? 13.282 7.131 -2.934 1.00 93.56 80 LEU A N 1
ATOM 648 C CA . LEU A 1 80 ? 13.688 7.889 -1.754 1.00 93.56 80 LEU A CA 1
ATOM 649 C C . LEU A 1 80 ? 15.189 7.715 -1.515 1.00 93.56 80 LEU A C 1
ATOM 651 O O . LEU A 1 80 ? 15.748 6.628 -1.688 1.00 93.56 80 LEU A O 1
ATOM 655 N N . LEU A 1 81 ? 15.845 8.799 -1.102 1.00 90.94 81 LEU A N 1
ATOM 656 C CA . LEU A 1 81 ? 17.278 8.799 -0.795 1.00 90.94 81 LEU A CA 1
ATOM 657 C C . LEU A 1 81 ? 17.557 8.781 0.710 1.00 90.94 81 LEU A C 1
ATOM 659 O O . LEU A 1 81 ? 18.603 8.280 1.125 1.00 90.94 81 LEU A O 1
ATOM 663 N N . TYR A 1 82 ? 16.620 9.297 1.506 1.00 90.56 82 TYR A N 1
ATOM 664 C CA . TYR A 1 82 ? 16.763 9.506 2.942 1.00 90.56 82 TYR A CA 1
ATOM 665 C C . TYR A 1 82 ? 15.453 9.170 3.671 1.00 90.56 82 TYR A C 1
ATOM 667 O O . TYR A 1 82 ? 14.375 9.230 3.084 1.00 90.56 82 TYR A O 1
ATOM 675 N N . LEU A 1 83 ? 15.558 8.803 4.951 1.00 92.38 83 LEU A N 1
ATOM 676 C CA . LEU A 1 83 ? 14.424 8.419 5.804 1.00 92.38 83 LEU A CA 1
ATOM 677 C C . LEU A 1 83 ? 13.833 9.585 6.609 1.00 92.38 83 LEU A C 1
ATOM 679 O O . LEU A 1 83 ? 12.731 9.469 7.129 1.00 92.38 83 LEU A O 1
ATOM 683 N N . ASN A 1 84 ? 14.561 10.694 6.733 1.00 88.69 84 ASN A N 1
ATOM 684 C CA . ASN A 1 84 ? 14.267 11.795 7.657 1.00 88.69 84 ASN A CA 1
ATOM 685 C C . ASN A 1 84 ? 12.911 12.477 7.422 1.00 88.69 84 ASN A C 1
ATOM 687 O O . ASN A 1 84 ? 12.371 13.074 8.347 1.00 88.69 84 ASN A O 1
ATOM 691 N N . GLU A 1 85 ? 12.375 12.402 6.206 1.00 84.94 85 GLU A N 1
ATOM 692 C CA . GLU A 1 85 ? 11.086 13.003 5.844 1.00 84.94 85 GLU A CA 1
ATOM 693 C C . GLU A 1 85 ? 9.905 12.029 5.991 1.00 84.94 85 GLU A C 1
ATOM 695 O O . GLU A 1 85 ? 8.760 12.409 5.753 1.00 84.94 85 GLU A O 1
ATOM 700 N N . LEU A 1 86 ? 10.162 10.777 6.388 1.00 93.88 86 LEU A N 1
ATOM 701 C CA . LEU A 1 86 ? 9.141 9.742 6.538 1.00 93.88 86 LEU A CA 1
ATOM 702 C C . LEU A 1 86 ? 8.562 9.707 7.962 1.00 93.88 86 LEU A C 1
ATOM 704 O O . LEU A 1 86 ? 9.257 10.063 8.915 1.00 93.88 86 LEU A O 1
ATOM 708 N N . PRO A 1 87 ? 7.328 9.204 8.151 1.00 94.69 87 PRO A N 1
ATOM 709 C CA . PRO A 1 87 ? 6.779 8.934 9.478 1.00 94.69 87 PRO A CA 1
ATOM 710 C C . PRO A 1 87 ? 7.675 7.978 10.272 1.00 94.69 87 PRO A C 1
ATOM 712 O O . PRO A 1 87 ? 8.230 7.038 9.702 1.00 94.69 87 PRO A O 1
ATOM 715 N N . GLU A 1 88 ? 7.788 8.178 11.586 1.00 95.56 88 GLU A N 1
ATOM 716 C CA . GLU A 1 88 ? 8.693 7.397 12.443 1.00 95.56 88 GLU A CA 1
ATOM 717 C C . GLU A 1 88 ? 8.452 5.884 12.318 1.00 95.56 88 GLU A C 1
ATOM 719 O O . GLU A 1 88 ? 9.398 5.118 12.136 1.00 95.56 88 GLU A O 1
ATOM 724 N N . GLY A 1 89 ? 7.187 5.452 12.319 1.00 94.88 89 GLY A N 1
ATOM 725 C CA . GLY A 1 89 ? 6.839 4.040 12.153 1.00 94.88 89 GLY A CA 1
ATOM 726 C C . GLY A 1 89 ? 7.299 3.458 10.810 1.00 94.88 89 GLY A C 1
ATOM 727 O O . GLY A 1 89 ? 7.798 2.333 10.766 1.00 94.88 89 GLY A O 1
ATOM 728 N N . LEU A 1 90 ? 7.224 4.241 9.727 1.00 96.31 90 LEU A N 1
ATOM 729 C CA . LEU A 1 90 ? 7.736 3.826 8.420 1.00 96.31 90 LEU A CA 1
ATOM 730 C C . LEU A 1 90 ? 9.268 3.739 8.428 1.00 96.31 90 LEU A C 1
ATOM 732 O O . LEU A 1 90 ? 9.827 2.784 7.891 1.00 96.31 90 LEU A O 1
ATOM 736 N N . GLN A 1 91 ? 9.957 4.690 9.068 1.00 96.62 91 GLN A N 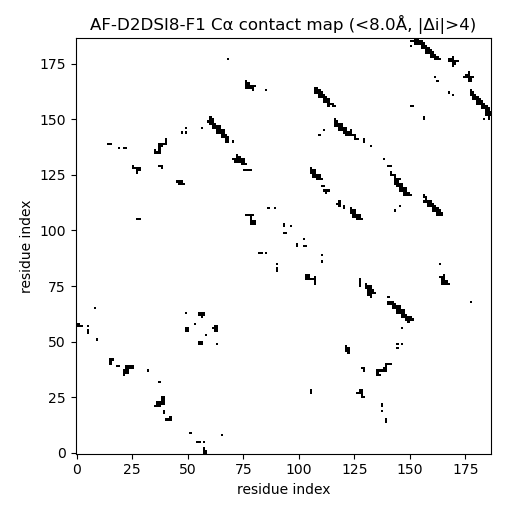1
ATOM 737 C CA . GLN A 1 91 ? 11.416 4.634 9.216 1.00 96.62 91 GLN A CA 1
ATOM 738 C C . GLN A 1 91 ? 11.847 3.366 9.962 1.00 96.62 91 GLN A C 1
ATOM 740 O O . GLN A 1 91 ? 12.747 2.656 9.511 1.00 96.62 91 GLN A O 1
ATOM 745 N N . GLN A 1 92 ? 11.185 3.059 11.080 1.00 96.00 92 GLN A N 1
ATOM 746 C CA . GLN A 1 92 ? 11.445 1.855 11.870 1.00 96.00 92 GLN A CA 1
ATOM 747 C C . GLN A 1 92 ? 11.198 0.583 11.046 1.00 96.00 92 GLN A C 1
ATOM 749 O O . GLN A 1 92 ? 12.050 -0.307 11.032 1.00 96.00 92 GLN A O 1
ATOM 754 N N . HIS A 1 93 ? 10.086 0.522 10.302 1.00 94.94 93 HIS A N 1
ATOM 755 C CA . HIS A 1 93 ? 9.782 -0.594 9.407 1.00 94.94 93 HIS A CA 1
ATOM 756 C C . HIS A 1 93 ? 10.887 -0.811 8.371 1.00 94.94 93 HIS A C 1
ATOM 758 O O . HIS A 1 93 ? 11.426 -1.912 8.282 1.00 94.94 93 HIS A O 1
ATOM 764 N N . ILE A 1 94 ? 11.276 0.230 7.630 1.00 95.25 94 ILE A N 1
ATOM 765 C CA . ILE A 1 94 ? 12.316 0.123 6.598 1.00 95.25 94 ILE A CA 1
ATOM 766 C C . ILE A 1 94 ? 13.656 -0.312 7.207 1.00 95.25 94 ILE A C 1
ATOM 768 O O . ILE A 1 94 ? 14.326 -1.178 6.648 1.00 95.25 94 ILE A O 1
ATOM 772 N N . ASN A 1 95 ? 14.029 0.229 8.370 1.00 95.81 95 ASN A N 1
ATOM 773 C CA . ASN A 1 95 ? 15.270 -0.130 9.062 1.00 95.81 95 ASN A CA 1
ATOM 774 C C . ASN A 1 95 ? 15.293 -1.577 9.581 1.00 95.81 95 ASN A C 1
ATOM 776 O O . ASN A 1 95 ? 16.372 -2.126 9.785 1.00 95.81 95 ASN A O 1
ATOM 780 N N . SER A 1 96 ? 14.127 -2.195 9.786 1.00 94.94 96 SER A N 1
ATOM 781 C CA . SER A 1 96 ? 14.014 -3.604 10.188 1.00 94.94 96 SER A CA 1
ATOM 782 C C . SER A 1 96 ? 14.182 -4.601 9.035 1.00 94.94 96 SER A C 1
ATOM 784 O O . SER A 1 96 ? 14.319 -5.801 9.278 1.00 94.94 96 SER A O 1
ATOM 786 N N . LEU A 1 97 ? 14.168 -4.131 7.783 1.00 93.38 97 LEU A N 1
ATOM 787 C CA . LEU A 1 97 ? 14.340 -4.984 6.610 1.00 93.38 97 LEU A CA 1
ATOM 788 C C . LEU A 1 97 ? 15.805 -5.400 6.449 1.00 93.38 97 LEU A C 1
ATOM 790 O O . LEU A 1 97 ? 16.719 -4.633 6.741 1.00 93.38 97 LEU A O 1
ATOM 794 N N . ALA A 1 98 ? 16.024 -6.605 5.914 1.00 92.94 98 ALA A N 1
ATOM 795 C CA . ALA A 1 98 ? 17.364 -7.167 5.731 1.00 92.94 98 ALA A CA 1
ATOM 796 C C . ALA A 1 98 ? 18.278 -6.298 4.842 1.00 92.94 98 ALA A C 1
ATOM 798 O O . ALA A 1 98 ? 19.468 -6.181 5.120 1.00 92.94 98 ALA A O 1
ATOM 799 N N . ASP A 1 99 ? 17.717 -5.675 3.800 1.00 93.25 99 ASP A N 1
ATOM 800 C CA . ASP A 1 99 ? 18.386 -4.672 2.964 1.00 93.25 99 ASP A CA 1
ATOM 801 C C . ASP A 1 99 ? 17.564 -3.377 2.957 1.00 93.25 99 ASP A C 1
ATOM 803 O O . ASP A 1 99 ? 16.805 -3.091 2.027 1.00 93.25 99 ASP A O 1
ATOM 807 N N . SER A 1 100 ? 17.680 -2.603 4.037 1.00 91.69 100 SER A N 1
ATOM 808 C CA . SER A 1 100 ? 16.948 -1.344 4.208 1.00 91.69 100 SER A CA 1
ATOM 809 C C . SER A 1 100 ? 17.278 -0.317 3.116 1.00 91.69 100 SER A C 1
ATOM 811 O O . SER A 1 100 ? 16.379 0.353 2.607 1.00 91.69 100 SER A O 1
ATOM 813 N N . HIS A 1 101 ? 18.545 -0.218 2.696 1.00 89.94 101 HIS A N 1
ATOM 814 C CA . HIS A 1 101 ? 18.986 0.720 1.659 1.00 89.94 101 HIS A CA 1
ATOM 815 C C . HIS A 1 101 ? 18.453 0.357 0.270 1.00 89.94 101 HIS A C 1
ATOM 817 O O . HIS A 1 101 ? 17.989 1.245 -0.456 1.00 89.94 101 HIS A O 1
ATOM 823 N N . GLY A 1 102 ? 18.515 -0.922 -0.111 1.00 91.25 102 GLY A N 1
ATOM 824 C CA . GLY A 1 102 ? 17.938 -1.404 -1.362 1.00 91.25 102 GLY A CA 1
ATOM 825 C C . GLY A 1 102 ? 16.422 -1.256 -1.365 1.00 91.25 102 GLY A C 1
ATOM 826 O O . GLY A 1 102 ? 15.871 -0.642 -2.283 1.00 91.25 102 GLY A O 1
ATOM 827 N N . ALA A 1 103 ? 15.753 -1.708 -0.300 1.00 91.44 103 ALA A N 1
ATOM 828 C CA . ALA A 1 103 ? 14.303 -1.604 -0.167 1.00 91.44 103 ALA A CA 1
ATOM 829 C C . ALA A 1 103 ? 13.820 -0.152 -0.285 1.00 91.44 103 ALA A C 1
ATOM 831 O O . ALA A 1 103 ? 12.868 0.107 -1.026 1.00 91.44 103 ALA A O 1
ATOM 832 N N . LEU A 1 104 ? 14.495 0.793 0.385 1.00 93.44 104 LEU A N 1
ATOM 833 C CA . LEU A 1 104 ? 14.159 2.220 0.350 1.00 93.44 104 LEU A CA 1
ATOM 834 C C . LEU A 1 104 ? 14.123 2.772 -1.081 1.00 93.44 104 LEU A C 1
ATOM 836 O O . LEU A 1 104 ? 13.228 3.542 -1.424 1.00 93.44 104 LEU A O 1
ATOM 840 N N . ARG A 1 105 ? 15.085 2.366 -1.918 1.00 93.00 105 ARG A N 1
ATOM 841 C CA . ARG A 1 105 ? 15.252 2.881 -3.286 1.00 93.00 105 ARG A CA 1
ATOM 842 C C . ARG A 1 105 ? 14.432 2.134 -4.332 1.00 93.00 105 ARG A C 1
ATOM 844 O O . ARG A 1 105 ? 14.217 2.654 -5.424 1.00 93.00 105 ARG A O 1
ATOM 851 N N . GLN A 1 106 ? 14.024 0.907 -4.038 1.00 92.62 106 GLN A N 1
ATOM 852 C CA . GLN A 1 106 ? 13.308 0.050 -4.983 1.00 92.62 106 GLN A CA 1
ATOM 853 C C . GLN A 1 106 ? 11.788 0.137 -4.833 1.00 92.62 106 GLN A C 1
ATOM 855 O O . GLN A 1 106 ? 11.073 -0.342 -5.713 1.00 92.62 106 GLN A O 1
ATOM 860 N N . ASN A 1 107 ? 11.293 0.776 -3.770 1.00 94.56 107 ASN A N 1
ATOM 861 C CA . ASN A 1 107 ? 9.870 0.884 -3.476 1.00 94.56 107 ASN A CA 1
ATOM 862 C C . ASN A 1 107 ? 9.425 2.341 -3.333 1.00 94.56 107 ASN A C 1
ATOM 864 O O . ASN A 1 107 ? 10.126 3.170 -2.755 1.00 94.56 107 ASN A O 1
ATOM 868 N N . ALA A 1 108 ? 8.222 2.628 -3.825 1.00 95.50 108 ALA A N 1
ATOM 869 C CA . ALA A 1 108 ? 7.401 3.677 -3.244 1.00 95.50 108 ALA A CA 1
ATOM 870 C C . ALA A 1 108 ? 6.720 3.096 -2.003 1.00 95.50 108 ALA A C 1
ATOM 872 O O . ALA A 1 108 ? 6.377 1.916 -1.987 1.00 95.50 108 ALA A O 1
ATOM 873 N N . TRP A 1 109 ? 6.510 3.897 -0.970 1.00 96.88 109 TRP A N 1
ATOM 874 C CA . TRP A 1 109 ? 5.997 3.392 0.305 1.00 96.88 109 TRP A CA 1
ATOM 875 C C . TRP A 1 109 ? 4.593 3.892 0.556 1.00 96.88 109 TRP A C 1
ATOM 877 O O . TRP A 1 109 ? 4.299 5.038 0.247 1.00 96.88 109 TRP A O 1
ATOM 887 N N . VAL A 1 110 ? 3.731 3.069 1.135 1.00 97.12 110 VAL A N 1
ATOM 888 C CA . VAL A 1 110 ? 2.414 3.477 1.623 1.00 97.12 110 VAL A CA 1
ATOM 889 C C . VAL A 1 110 ? 2.384 3.254 3.123 1.00 97.12 110 VAL A C 1
ATOM 891 O O . VAL A 1 110 ? 2.707 2.169 3.596 1.00 97.12 110 VAL A O 1
ATOM 894 N N . TRP A 1 111 ? 2.000 4.281 3.869 1.00 97.50 111 TRP A N 1
ATOM 895 C CA . TRP A 1 111 ? 1.899 4.212 5.319 1.00 97.50 111 TRP A CA 1
ATOM 896 C C . TRP A 1 111 ? 0.568 4.783 5.783 1.00 97.50 111 TRP A C 1
ATOM 898 O O . TRP A 1 111 ? 0.186 5.877 5.358 1.00 97.50 111 TRP A O 1
ATOM 908 N N . CYS A 1 112 ? -0.135 4.030 6.625 1.00 97.62 112 CYS A N 1
ATOM 909 C CA . CYS A 1 112 ? -1.456 4.391 7.125 1.00 97.62 112 CYS A CA 1
ATOM 910 C C . CYS A 1 112 ? -1.467 4.594 8.635 1.00 97.62 112 CYS A C 1
ATOM 912 O O . CYS A 1 112 ? -0.908 3.791 9.374 1.00 97.62 112 CYS A O 1
ATOM 914 N N . GLU A 1 113 ? -2.166 5.623 9.095 1.00 97.19 113 GLU A N 1
ATOM 915 C CA . GLU A 1 113 ? -2.265 5.986 10.506 1.00 97.19 113 GLU A CA 1
ATOM 916 C C . GLU A 1 113 ? -3.716 6.321 10.865 1.00 97.19 113 GLU A C 1
ATOM 918 O O . GLU A 1 113 ? -4.499 6.789 10.031 1.00 97.19 113 GLU A O 1
ATOM 923 N N . SER A 1 114 ? -4.076 6.061 12.117 1.00 97.00 114 SER A N 1
ATOM 924 C CA . SER A 1 114 ? -5.356 6.421 12.723 1.00 97.00 114 SER A CA 1
ATOM 925 C C . SER A 1 114 ? -5.097 6.818 14.170 1.00 97.00 114 SER A C 1
ATOM 927 O O . SER A 1 114 ? -4.210 6.266 14.821 1.00 97.00 114 SER A O 1
ATOM 929 N N . GLU A 1 115 ? -5.848 7.802 14.656 1.00 96.56 115 GLU A N 1
ATOM 930 C CA . GLU A 1 115 ? -5.784 8.238 16.056 1.00 96.56 115 GLU A CA 1
ATOM 931 C C . GLU A 1 115 ? -6.667 7.355 16.950 1.00 96.56 115 GLU A C 1
ATOM 933 O O . GLU A 1 115 ? -6.498 7.316 18.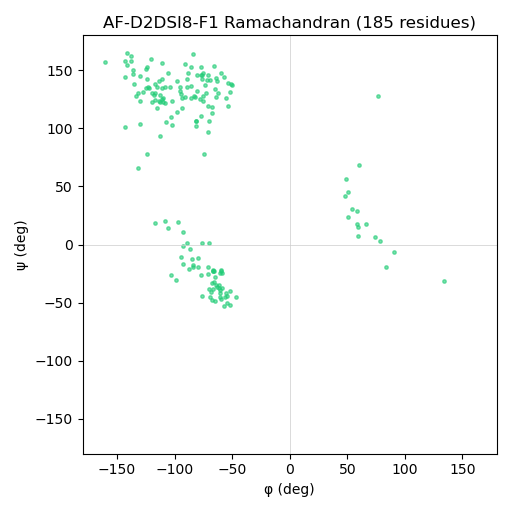166 1.00 96.56 115 GLU A O 1
ATOM 938 N N . GLU A 1 116 ? -7.623 6.649 16.346 1.00 96.19 116 GLU A N 1
ATOM 939 C CA . GLU A 1 116 ? -8.685 5.933 17.038 1.00 96.19 116 GLU A CA 1
ATOM 940 C C . GLU A 1 116 ? -8.397 4.435 17.193 1.00 96.19 116 GLU A C 1
ATOM 942 O O . GLU A 1 116 ? -8.860 3.822 18.154 1.00 96.19 116 GLU A O 1
ATOM 947 N N . VAL A 1 117 ? -7.661 3.834 16.252 1.00 97.00 117 VAL A N 1
ATOM 948 C CA . VAL A 1 117 ? -7.417 2.383 16.210 1.00 97.00 117 VAL A CA 1
ATOM 949 C C . VAL A 1 117 ? -6.008 2.038 15.736 1.00 97.00 117 VAL A C 1
ATOM 951 O O . VAL A 1 117 ? -5.350 2.804 15.034 1.00 97.00 117 VAL A O 1
ATOM 954 N N . GLY A 1 118 ? -5.555 0.834 16.089 1.00 97.06 118 GLY A N 1
ATOM 955 C CA . GLY A 1 118 ? -4.301 0.286 15.581 1.00 97.06 118 GLY A CA 1
ATOM 956 C C . GLY A 1 118 ? -4.392 -0.065 14.095 1.00 97.06 118 GLY A C 1
ATOM 957 O O . GLY A 1 118 ? -5.409 -0.589 13.635 1.00 97.06 118 GLY A O 1
ATOM 958 N N . ILE A 1 119 ? -3.307 0.187 13.360 1.00 97.25 119 ILE A N 1
ATOM 959 C CA . ILE A 1 119 ? -3.171 -0.166 11.944 1.00 97.25 119 ILE A CA 1
ATOM 960 C C . ILE A 1 119 ? -1.989 -1.117 11.774 1.00 97.25 119 ILE A C 1
ATOM 962 O O . ILE A 1 119 ? -0.854 -0.786 12.115 1.00 97.25 119 ILE A O 1
ATOM 966 N N . GLU A 1 120 ? -2.254 -2.290 11.214 1.00 95.94 120 GLU A N 1
ATOM 967 C CA . GLU A 1 120 ? -1.237 -3.254 10.810 1.00 95.94 120 GLU A CA 1
ATOM 968 C C . GLU A 1 120 ? -0.886 -3.038 9.328 1.00 95.94 120 GLU A C 1
ATOM 970 O O . GLU A 1 120 ? -1.759 -3.024 8.456 1.00 95.94 120 GLU A O 1
ATOM 975 N N . GLN A 1 121 ? 0.403 -2.850 9.038 1.00 94.75 121 GLN A N 1
ATOM 976 C CA . GLN A 1 121 ? 0.911 -2.594 7.687 1.00 94.75 121 GLN A CA 1
ATOM 977 C C . GLN A 1 121 ? 1.326 -3.918 7.045 1.00 94.75 121 GLN A C 1
ATOM 979 O O . GLN A 1 121 ? 2.245 -4.579 7.530 1.00 94.75 121 GLN A O 1
ATOM 984 N N . LEU A 1 122 ? 0.676 -4.306 5.948 1.00 92.88 122 LEU A N 1
ATOM 985 C CA . LEU A 1 122 ? 0.873 -5.609 5.313 1.00 92.88 122 LEU A CA 1
ATOM 986 C C . LEU A 1 122 ? 1.530 -5.400 3.947 1.00 92.88 122 LEU A C 1
ATOM 988 O O . LEU A 1 122 ? 0.870 -5.139 2.942 1.00 92.88 122 LEU A O 1
ATOM 992 N N . SER A 1 123 ? 2.864 -5.487 3.945 1.00 86.25 123 SER A N 1
ATOM 993 C CA . SER A 1 123 ? 3.725 -5.212 2.785 1.00 86.25 123 SER A CA 1
ATOM 994 C C . SER A 1 123 ? 3.586 -3.769 2.261 1.00 86.25 123 SER A C 1
ATOM 996 O O . SER A 1 123 ? 3.112 -3.570 1.148 1.00 86.25 123 SER A O 1
ATOM 998 N N . PRO A 1 124 ? 4.031 -2.741 3.013 1.00 93.12 124 PRO A N 1
ATOM 999 C CA . PRO A 1 124 ? 3.819 -1.326 2.668 1.00 93.12 124 PRO A CA 1
ATOM 1000 C C . PRO A 1 124 ? 4.613 -0.821 1.444 1.00 93.12 124 PRO A C 1
ATOM 1002 O O . PRO A 1 124 ? 4.537 0.360 1.109 1.00 93.12 124 PRO A O 1
ATOM 1005 N N . GLY A 1 125 ? 5.390 -1.679 0.776 1.00 94.12 125 GLY A N 1
ATOM 1006 C CA . GLY A 1 125 ? 6.199 -1.331 -0.392 1.00 94.12 125 GLY A CA 1
ATOM 1007 C C . GLY A 1 125 ? 5.485 -1.608 -1.717 1.00 94.12 125 GLY A C 1
ATOM 1008 O O . GLY A 1 125 ? 5.014 -2.714 -1.966 1.00 94.12 125 GLY A O 1
ATOM 1009 N N . LEU A 1 126 ? 5.460 -0.609 -2.594 1.00 94.88 126 LEU A N 1
ATOM 1010 C CA . LEU A 1 126 ? 5.059 -0.708 -3.994 1.00 94.88 126 LEU A CA 1
ATOM 1011 C C . LEU A 1 126 ? 6.319 -0.713 -4.871 1.00 94.88 126 LEU A C 1
ATOM 1013 O O . LEU A 1 126 ? 6.957 0.339 -5.002 1.00 94.88 126 LEU A O 1
ATOM 1017 N N . PRO A 1 127 ? 6.681 -1.839 -5.510 1.00 93.81 127 PRO A N 1
ATOM 1018 C CA . PRO A 1 127 ? 7.917 -1.905 -6.274 1.00 93.81 127 PRO A CA 1
ATOM 1019 C C . PRO A 1 127 ? 7.891 -0.940 -7.461 1.00 93.81 127 PRO A C 1
ATOM 1021 O O . PRO A 1 127 ? 6.985 -0.948 -8.300 1.00 93.81 127 PRO A O 1
ATOM 1024 N N . ILE A 1 128 ? 8.918 -0.099 -7.549 1.00 92.81 128 ILE A N 1
ATOM 1025 C CA . ILE A 1 128 ? 9.025 0.964 -8.553 1.00 92.81 128 ILE A CA 1
ATOM 1026 C C . ILE A 1 128 ? 9.170 0.382 -9.973 1.00 92.81 128 ILE A C 1
ATOM 1028 O O . ILE A 1 128 ? 8.837 1.052 -10.949 1.00 92.81 128 ILE A O 1
ATOM 1032 N N . SER A 1 129 ? 9.620 -0.869 -10.108 1.00 90.56 129 SER A N 1
ATOM 1033 C CA . SER A 1 129 ? 9.761 -1.572 -11.393 1.00 90.56 129 SER A CA 1
ATOM 1034 C C . SER A 1 129 ? 8.448 -1.718 -12.174 1.00 90.56 129 SER A C 1
ATOM 1036 O O . SER A 1 129 ? 8.482 -1.819 -13.396 1.00 90.56 129 SER A O 1
ATOM 1038 N N . PHE A 1 130 ? 7.292 -1.639 -11.506 1.00 92.12 130 PHE A N 1
ATOM 1039 C CA . PHE A 1 130 ? 5.969 -1.641 -12.145 1.00 92.12 130 PHE A CA 1
ATOM 1040 C C . PHE A 1 130 ? 5.604 -0.308 -12.812 1.00 92.12 130 PHE A C 1
ATOM 1042 O O . PHE A 1 130 ? 4.497 -0.153 -13.333 1.00 92.12 130 PHE A O 1
ATOM 1049 N N . PHE A 1 131 ? 6.494 0.679 -12.769 1.00 91.12 131 PHE A N 1
ATOM 1050 C CA . PHE A 1 131 ? 6.274 2.009 -13.309 1.00 91.12 131 PHE A CA 1
ATOM 1051 C C . PHE A 1 131 ? 7.381 2.375 -14.313 1.00 91.12 131 PHE A C 1
ATOM 1053 O O . PHE A 1 131 ? 8.531 1.957 -14.156 1.00 91.12 131 PHE A O 1
ATOM 1060 N N . PRO A 1 132 ? 7.084 3.220 -15.315 1.00 90.81 132 PRO A N 1
ATOM 1061 C CA . PRO A 1 132 ? 5.823 3.936 -15.515 1.00 90.81 132 PRO A CA 1
ATOM 1062 C C . PRO A 1 132 ? 4.743 3.113 -16.231 1.00 90.81 132 PRO A C 1
ATOM 1064 O O . PRO A 1 132 ? 5.005 2.095 -16.869 1.00 90.81 132 PRO A O 1
ATOM 1067 N N . TYR A 1 133 ? 3.503 3.593 -16.138 1.00 88.94 133 TYR A N 1
ATOM 1068 C CA . TYR A 1 133 ? 2.385 3.064 -16.913 1.00 88.94 133 TYR A CA 1
ATOM 1069 C C . TYR A 1 133 ? 2.375 3.662 -18.327 1.00 88.94 133 TYR A C 1
ATOM 1071 O O . TYR A 1 133 ? 2.355 4.884 -18.489 1.00 88.94 133 TYR A O 1
ATOM 1079 N N . PHE A 1 134 ? 2.338 2.802 -19.343 1.00 89.06 134 PHE A N 1
ATOM 1080 C CA . PHE A 1 134 ? 2.322 3.145 -20.769 1.00 89.06 134 PHE A CA 1
ATOM 1081 C C . PHE A 1 134 ? 1.039 2.687 -21.477 1.00 89.06 134 PHE A C 1
ATOM 1083 O O . PHE A 1 134 ? 1.008 2.613 -22.703 1.00 89.06 134 PHE A O 1
ATOM 1090 N N . ASN A 1 135 ? -0.037 2.397 -20.738 1.00 88.00 135 ASN A N 1
ATOM 1091 C CA . ASN A 1 135 ? -1.270 1.845 -21.316 1.00 88.00 135 ASN A CA 1
ATOM 1092 C C . ASN A 1 135 ? -1.065 0.517 -22.058 1.00 88.00 135 ASN A C 1
ATOM 1094 O O . ASN A 1 135 ? -1.792 0.189 -22.992 1.00 88.00 135 ASN A O 1
ATOM 1098 N N . GLN A 1 136 ? -0.065 -0.243 -21.624 1.00 88.88 136 GLN A N 1
ATOM 1099 C CA . GLN A 1 136 ? 0.241 -1.552 -22.159 1.00 88.88 136 GLN A CA 1
ATOM 1100 C C . GLN A 1 136 ? -0.801 -2.584 -21.698 1.00 88.88 136 GLN A C 1
ATOM 1102 O O . GLN A 1 136 ? -1.243 -2.583 -20.543 1.00 88.88 136 GLN A O 1
ATOM 1107 N N . GLU A 1 137 ? -1.221 -3.443 -22.623 1.00 90.50 137 GLU A N 1
ATOM 1108 C CA . GLU A 1 137 ? -2.225 -4.475 -22.374 1.00 90.50 137 GLU A CA 1
ATOM 1109 C C . GLU A 1 137 ? -1.727 -5.489 -21.334 1.00 90.50 137 GLU A C 1
ATOM 1111 O O . GLU A 1 137 ? -0.546 -5.837 -21.291 1.00 90.50 137 GLU A O 1
ATOM 1116 N N . GLY A 1 138 ? -2.628 -5.931 -20.455 1.00 90.69 138 GLY A N 1
ATOM 1117 C CA . GLY A 1 138 ? -2.287 -6.829 -19.349 1.00 90.69 138 GLY A CA 1
ATOM 1118 C C . GLY A 1 138 ? -1.611 -6.143 -18.157 1.00 90.69 138 GLY A C 1
ATOM 1119 O O . GLY A 1 138 ? -1.267 -6.819 -17.193 1.00 90.69 138 GLY A O 1
ATOM 1120 N N . TYR A 1 139 ? -1.431 -4.813 -18.170 1.00 92.44 139 TYR A N 1
ATOM 1121 C CA . TYR A 1 139 ? -0.821 -4.109 -17.041 1.00 92.44 139 TYR A CA 1
ATOM 1122 C C . TYR A 1 139 ? -1.700 -4.116 -15.785 1.00 92.44 139 TYR A C 1
ATOM 1124 O O . TYR A 1 139 ? -2.767 -3.478 -15.722 1.00 92.44 139 TYR A O 1
ATOM 1132 N N . LEU A 1 140 ? -1.153 -4.724 -14.739 1.00 94.06 140 LEU A N 1
ATOM 1133 C CA . LEU A 1 140 ? -1.700 -4.748 -13.395 1.00 94.06 140 LEU A CA 1
ATOM 1134 C C . LEU A 1 140 ? -0.809 -3.919 -12.464 1.00 94.06 140 LEU A C 1
ATOM 1136 O O . LEU A 1 140 ? 0.401 -4.115 -12.399 1.00 94.06 140 LEU A O 1
ATOM 1140 N N . ALA A 1 141 ? -1.411 -2.951 -11.772 1.00 94.25 141 ALA A N 1
ATOM 1141 C CA . ALA A 1 141 ? -0.676 -2.085 -10.854 1.00 94.25 141 ALA A CA 1
ATOM 1142 C C . ALA A 1 141 ? -0.372 -2.844 -9.551 1.00 94.25 141 ALA A C 1
ATOM 1144 O O . ALA A 1 141 ? -1.256 -3.568 -9.081 1.00 94.25 141 ALA A O 1
ATOM 1145 N N . PRO A 1 142 ? 0.804 -2.660 -8.932 1.00 95.50 142 PRO A N 1
ATOM 1146 C CA . PRO A 1 142 ? 1.060 -3.207 -7.611 1.00 95.50 142 PRO A CA 1
ATOM 1147 C C . PRO A 1 142 ? 0.143 -2.525 -6.591 1.00 95.50 142 PRO A C 1
ATOM 1149 O O . PRO A 1 142 ? -0.289 -1.378 -6.775 1.00 95.50 142 PRO A O 1
ATOM 1152 N N . PHE A 1 143 ? -0.148 -3.234 -5.511 1.00 96.31 143 PHE A N 1
ATOM 1153 C CA . PHE A 1 143 ? -0.956 -2.739 -4.405 1.00 96.31 143 PHE A CA 1
ATOM 1154 C C . PHE A 1 143 ? -0.381 -3.224 -3.075 1.00 96.31 143 PHE A C 1
ATOM 1156 O O . PHE A 1 143 ? 0.429 -4.148 -3.042 1.00 96.31 143 PHE A O 1
ATOM 1163 N N . VAL A 1 144 ? -0.823 -2.604 -1.988 1.00 95.81 144 VAL A N 1
ATOM 1164 C CA . VAL A 1 144 ? -0.518 -3.024 -0.617 1.00 95.81 144 VAL A CA 1
ATOM 1165 C C . VAL A 1 144 ? -1.808 -3.328 0.128 1.00 95.81 144 VAL A C 1
ATOM 1167 O O . VAL A 1 144 ? -2.879 -2.830 -0.244 1.00 95.81 144 VAL A O 1
ATOM 1170 N N . PHE A 1 145 ? -1.696 -4.097 1.206 1.00 96.06 145 PHE A N 1
ATOM 1171 C CA . PHE A 1 145 ? -2.765 -4.228 2.183 1.00 96.06 145 PHE A CA 1
ATOM 1172 C C . PHE A 1 145 ? -2.418 -3.465 3.458 1.00 96.06 145 PHE A C 1
ATOM 1174 O O . PHE A 1 145 ? -1.269 -3.395 3.888 1.00 96.06 145 PHE A O 1
ATOM 1181 N N . VAL A 1 146 ? -3.443 -2.932 4.104 1.00 96.00 146 VAL A N 1
ATOM 1182 C CA . VAL A 1 146 ? -3.375 -2.539 5.512 1.00 96.00 146 VAL A CA 1
ATOM 1183 C C . VAL A 1 146 ? -4.570 -3.128 6.227 1.00 96.00 146 VAL A C 1
ATOM 1185 O O . VAL A 1 146 ? -5.652 -3.232 5.644 1.00 96.00 146 VAL A O 1
ATOM 1188 N N . ARG A 1 147 ? -4.389 -3.524 7.481 1.00 96.56 147 ARG A N 1
ATOM 1189 C CA . ARG A 1 147 ? -5.465 -4.064 8.301 1.00 96.56 147 ARG A CA 1
ATOM 1190 C C . ARG A 1 147 ? -5.764 -3.106 9.437 1.00 96.56 147 ARG A C 1
ATOM 1192 O O . ARG A 1 147 ? -4.891 -2.744 10.221 1.00 96.56 147 ARG A O 1
ATOM 1199 N N . VAL A 1 148 ? -7.018 -2.685 9.503 1.00 96.81 148 VAL A N 1
ATOM 1200 C CA . VAL A 1 148 ? -7.523 -1.871 10.607 1.00 96.81 148 VAL 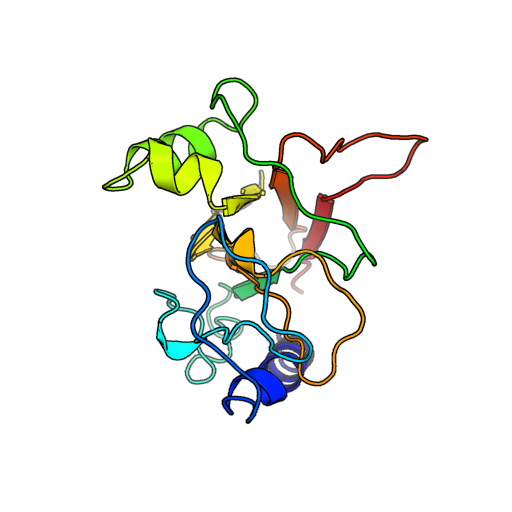A CA 1
ATOM 1201 C C . VAL A 1 148 ? -7.891 -2.820 11.733 1.00 96.81 148 VAL A C 1
ATOM 1203 O O . VAL A 1 148 ? -8.605 -3.784 11.482 1.00 96.81 148 VAL A O 1
ATOM 1206 N N . LEU A 1 149 ? -7.396 -2.596 12.946 1.00 96.25 149 LEU A N 1
ATOM 1207 C CA . LEU A 1 149 ? -7.582 -3.531 14.054 1.00 96.25 149 LEU A CA 1
ATOM 1208 C C . LEU A 1 149 ? -8.776 -3.130 14.919 1.00 96.25 149 LEU A C 1
ATOM 1210 O O . LEU A 1 149 ? -8.864 -1.984 15.352 1.00 96.25 149 LEU A O 1
ATOM 1214 N N . ASN A 1 150 ? -9.643 -4.100 15.226 1.00 94.19 150 ASN A N 1
ATOM 1215 C CA . ASN A 1 150 ? -10.722 -3.977 16.212 1.00 94.19 150 ASN A CA 1
ATOM 1216 C C . ASN A 1 150 ? -11.576 -2.709 16.035 1.00 94.19 150 ASN A C 1
ATOM 1218 O O . ASN A 1 150 ? -11.703 -1.903 16.957 1.00 94.19 150 ASN A O 1
ATOM 1222 N N . LEU A 1 151 ? -12.152 -2.524 14.846 1.00 94.94 151 LEU A N 1
ATOM 1223 C CA . LEU A 1 151 ? -13.013 -1.383 14.564 1.00 94.94 151 LEU A CA 1
ATOM 1224 C C . LEU A 1 151 ? -14.174 -1.291 15.578 1.00 94.94 151 LEU A C 1
ATOM 1226 O O . LEU A 1 151 ? -14.923 -2.262 15.732 1.00 94.94 151 LEU A O 1
ATOM 1230 N N . PRO A 1 152 ? -14.353 -0.132 16.238 1.00 93.69 152 PRO A N 1
ATOM 1231 C CA . PRO A 1 152 ? -15.402 0.082 17.224 1.00 93.69 152 PRO A CA 1
ATOM 1232 C C . PRO A 1 152 ? -16.775 0.298 16.575 1.00 93.69 152 PRO A C 1
ATOM 1234 O O . PRO A 1 152 ? -16.890 0.803 15.457 1.00 93.69 152 PRO A O 1
ATOM 1237 N N . VAL A 1 153 ? -17.826 -0.056 17.315 1.00 92.12 153 VAL A N 1
ATOM 1238 C CA . VAL A 1 153 ? -19.232 0.205 16.964 1.00 92.12 153 VAL A CA 1
ATOM 1239 C C . VAL A 1 153 ? -19.642 1.580 17.501 1.0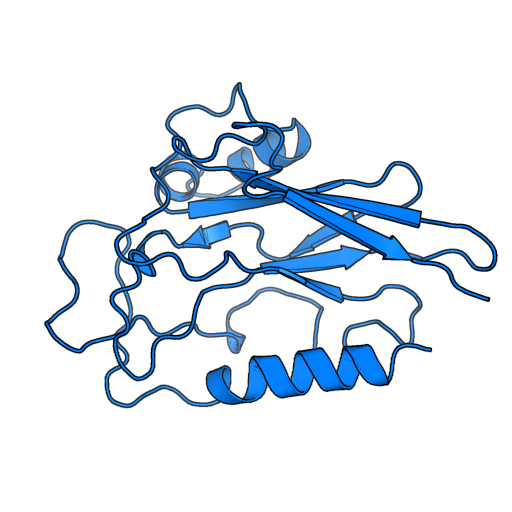0 92.12 153 VAL A C 1
ATOM 1241 O O . VAL A 1 153 ? -19.115 2.014 18.523 1.00 92.12 153 VAL A O 1
ATOM 1244 N N . GLU A 1 154 ? -20.544 2.281 16.805 1.00 91.00 154 GLU A N 1
ATOM 1245 C CA .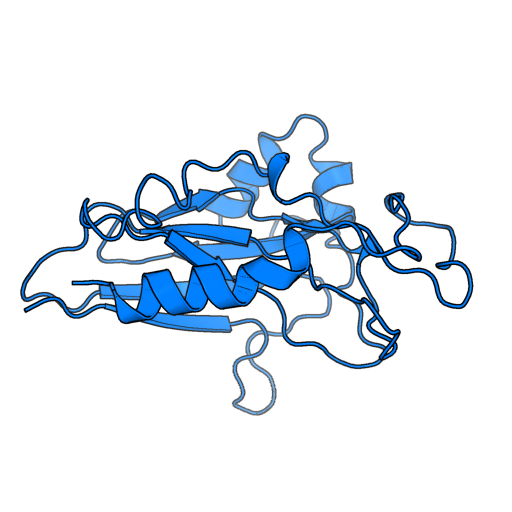 GLU A 1 154 ? -21.055 3.618 17.166 1.00 91.00 154 GLU A CA 1
ATOM 1246 C C . GLU A 1 154 ? -19.988 4.726 17.280 1.00 91.00 154 GLU A C 1
ATOM 1248 O O . GLU A 1 154 ? -20.251 5.823 17.772 1.00 91.00 154 GLU A O 1
ATOM 1253 N N . GLN A 1 155 ? -18.786 4.482 16.759 1.00 92.25 155 GLN A N 1
ATOM 1254 C CA . GLN A 1 155 ? -17.700 5.453 16.718 1.00 92.25 155 GLN A CA 1
ATOM 1255 C C . GLN A 1 155 ? -17.206 5.639 15.284 1.00 92.25 155 GLN A C 1
ATOM 1257 O O . GLN A 1 155 ? -16.969 4.684 14.541 1.00 92.25 155 GLN A O 1
ATOM 1262 N N . LYS A 1 156 ? -17.009 6.902 14.898 1.00 94.38 156 LYS A N 1
ATOM 1263 C CA . LYS A 1 156 ? -16.340 7.242 13.645 1.00 94.38 156 LYS A CA 1
ATOM 1264 C C . LYS A 1 156 ? -14.836 7.007 13.792 1.00 94.38 156 LYS A C 1
ATOM 1266 O O . LYS A 1 156 ? -14.222 7.572 14.692 1.00 94.38 156 LYS A O 1
ATOM 1271 N N . VAL A 1 157 ? -14.255 6.250 12.867 1.00 96.81 157 VAL A N 1
ATOM 1272 C CA . VAL A 1 157 ? -12.802 6.054 12.750 1.00 96.81 157 VAL A CA 1
ATOM 1273 C C . VAL A 1 157 ? -12.311 6.644 11.438 1.00 96.81 157 VAL A C 1
ATOM 1275 O O . VAL A 1 157 ? -12.932 6.439 10.388 1.00 96.81 157 VAL A O 1
ATOM 1278 N N . THR A 1 158 ? -11.193 7.366 11.485 1.00 97.44 158 THR A N 1
ATOM 1279 C CA . THR A 1 158 ? -10.533 7.919 10.302 1.00 97.44 158 THR A CA 1
ATOM 1280 C C . THR A 1 158 ? -9.160 7.294 10.113 1.00 97.44 158 THR A C 1
ATOM 1282 O O . THR A 1 158 ? -8.253 7.498 10.912 1.00 97.44 158 THR A O 1
ATOM 1285 N N . VAL A 1 159 ? -8.985 6.592 8.997 1.00 97.69 159 VAL A N 1
ATOM 1286 C CA . VAL A 1 159 ? -7.682 6.069 8.578 1.00 97.69 159 VAL A CA 1
ATOM 1287 C C . VAL A 1 159 ? -7.137 6.965 7.474 1.00 97.69 159 VAL A C 1
ATOM 1289 O O . VAL A 1 159 ? -7.798 7.169 6.450 1.00 97.69 159 VAL A O 1
ATOM 1292 N N . ARG A 1 160 ? -5.938 7.512 7.678 1.00 96.94 160 ARG A N 1
ATOM 1293 C CA . ARG A 1 160 ? -5.221 8.326 6.691 1.00 96.94 160 ARG A CA 1
ATOM 1294 C C . ARG A 1 160 ? -4.022 7.556 6.174 1.00 96.94 160 ARG A C 1
ATOM 1296 O O . ARG A 1 160 ? -3.156 7.172 6.947 1.00 96.94 160 ARG A O 1
ATOM 1303 N N . CYS A 1 161 ? -3.963 7.367 4.867 1.00 97.00 161 CYS A N 1
ATOM 1304 C CA . CYS A 1 161 ? -2.900 6.649 4.185 1.00 97.00 161 CYS A CA 1
ATOM 1305 C C . CYS A 1 161 ? -2.156 7.584 3.247 1.00 97.00 161 CYS A C 1
ATOM 1307 O O . CYS A 1 161 ? -2.786 8.255 2.430 1.00 97.00 161 CYS A O 1
ATOM 1309 N N . ARG A 1 162 ? -0.826 7.600 3.325 1.00 96.38 162 ARG A N 1
ATOM 1310 C CA . ARG A 1 162 ? 0.034 8.414 2.461 1.00 96.38 162 ARG A CA 1
ATOM 1311 C C . ARG A 1 162 ? 1.042 7.561 1.718 1.00 96.38 162 ARG A C 1
ATOM 1313 O O . ARG A 1 162 ? 1.680 6.692 2.304 1.00 96.38 162 ARG A O 1
ATOM 1320 N N . ALA A 1 163 ? 1.190 7.852 0.434 1.00 96.88 163 ALA A N 1
ATOM 1321 C CA . ALA A 1 163 ? 2.235 7.329 -0.419 1.00 96.88 163 ALA A CA 1
ATOM 1322 C C . ALA A 1 163 ? 3.472 8.238 -0.378 1.00 96.88 163 ALA A C 1
ATOM 1324 O O . ALA A 1 163 ? 3.337 9.461 -0.371 1.00 96.88 163 ALA A O 1
ATOM 1325 N N . TRP A 1 164 ? 4.663 7.650 -0.401 1.00 96.31 164 TRP A N 1
ATOM 1326 C CA . TRP A 1 164 ? 5.947 8.329 -0.268 1.00 96.31 164 TRP A CA 1
ATOM 1327 C C . TRP A 1 164 ? 6.896 7.904 -1.387 1.00 96.31 164 TRP A C 1
ATOM 1329 O O . TRP A 1 164 ? 7.176 6.718 -1.581 1.00 96.31 164 TRP A O 1
ATOM 1339 N N . ALA A 1 165 ? 7.374 8.902 -2.118 1.00 95.25 165 ALA A N 1
ATOM 1340 C CA . ALA A 1 165 ? 8.418 8.846 -3.134 1.00 95.25 165 ALA A CA 1
ATOM 1341 C C . ALA A 1 165 ? 8.930 10.281 -3.325 1.00 95.25 165 ALA A C 1
ATOM 1343 O O . ALA A 1 165 ? 8.187 11.225 -3.046 1.00 95.25 165 ALA A O 1
ATOM 1344 N N . SER A 1 166 ? 10.152 10.468 -3.825 1.00 93.38 166 SER A N 1
ATOM 1345 C CA . SER A 1 166 ? 10.787 11.801 -3.884 1.00 93.38 166 SER A CA 1
ATOM 1346 C C . SER A 1 166 ? 9.993 12.830 -4.704 1.00 93.38 166 SER A C 1
ATOM 1348 O O . SER A 1 166 ? 10.086 14.030 -4.464 1.00 93.38 166 SER A O 1
ATOM 1350 N N . ASN A 1 167 ? 9.164 12.371 -5.647 1.00 92.25 167 ASN A N 1
ATOM 1351 C CA . ASN A 1 167 ? 8.326 13.206 -6.507 1.00 92.25 167 ASN A CA 1
ATOM 1352 C C . ASN A 1 167 ? 6.822 13.189 -6.149 1.00 92.25 167 ASN A C 1
ATOM 1354 O O . ASN A 1 167 ? 6.002 13.644 -6.952 1.00 92.25 167 ASN A O 1
ATOM 1358 N N . ILE A 1 168 ? 6.438 12.689 -4.966 1.00 91.31 168 ILE A N 1
ATOM 1359 C CA . ILE A 1 168 ? 5.067 12.799 -4.438 1.00 91.31 168 ILE A CA 1
ATOM 1360 C C . ILE A 1 168 ? 5.008 13.972 -3.459 1.00 91.31 168 ILE A C 1
ATOM 1362 O O . ILE A 1 168 ? 5.601 13.937 -2.388 1.00 91.31 168 ILE A O 1
ATOM 1366 N N . GLN A 1 169 ? 4.251 15.006 -3.821 1.00 85.62 169 GLN A N 1
ATOM 1367 C CA . GLN A 1 169 ? 4.037 16.188 -2.986 1.00 85.62 169 GLN A CA 1
ATOM 1368 C C . GLN A 1 169 ? 2.613 16.159 -2.435 1.00 85.62 169 GLN A C 1
ATOM 1370 O O . GLN A 1 169 ? 1.673 16.426 -3.183 1.00 85.62 169 GLN A O 1
ATOM 1375 N N . HIS A 1 170 ? 2.434 15.849 -1.145 1.00 82.19 170 HIS A N 1
ATOM 1376 C CA . HIS A 1 170 ? 1.096 15.656 -0.557 1.00 82.19 170 HIS A CA 1
ATOM 1377 C C . HIS A 1 170 ? 0.184 16.877 -0.658 1.00 82.19 170 HIS A C 1
ATOM 1379 O O . HIS A 1 170 ? -1.030 16.720 -0.639 1.00 82.19 170 HIS A O 1
ATOM 1385 N N . GLN A 1 171 ? 0.738 18.080 -0.804 1.00 74.44 171 GLN A N 1
ATOM 1386 C CA . GLN A 1 171 ? -0.032 19.301 -1.008 1.00 74.44 171 GLN A CA 1
ATOM 1387 C C . GLN A 1 171 ? 0.515 20.076 -2.202 1.00 74.44 171 GLN A C 1
ATOM 1389 O O . GLN A 1 171 ? 1.537 20.753 -2.108 1.00 74.44 171 GLN A O 1
ATOM 1394 N N . ARG A 1 172 ? -0.197 19.995 -3.327 1.00 68.31 172 ARG A N 1
ATOM 1395 C CA . ARG A 1 172 ? 0.052 20.835 -4.501 1.00 68.31 172 ARG A CA 1
ATOM 1396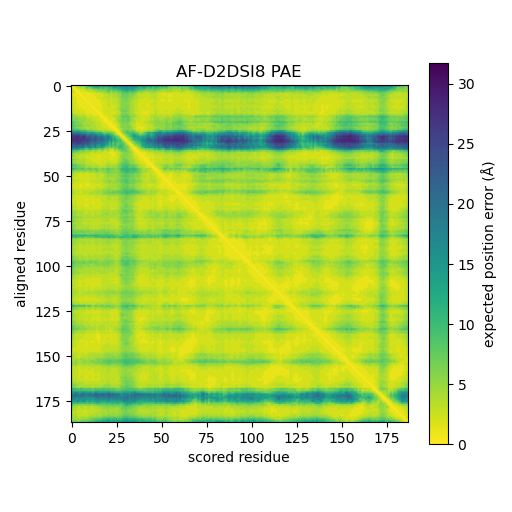 C C . ARG A 1 172 ? -1.274 21.384 -5.011 1.00 68.31 172 ARG A C 1
ATOM 1398 O O . ARG A 1 172 ? -2.213 20.622 -5.222 1.00 68.31 172 ARG A O 1
ATOM 1405 N N . ASP A 1 173 ? -1.358 22.701 -5.187 1.00 70.38 173 ASP A N 1
ATOM 1406 C CA . ASP A 1 173 ? -2.526 23.397 -5.750 1.00 70.38 173 ASP A CA 1
ATOM 1407 C C . ASP A 1 173 ? -3.868 23.022 -5.075 1.00 70.38 173 ASP A C 1
ATOM 1409 O O . ASP A 1 173 ? -4.864 22.746 -5.746 1.00 70.38 173 ASP A O 1
ATOM 1413 N N . ASN A 1 174 ? -3.897 22.966 -3.734 1.00 62.56 174 ASN A N 1
ATOM 1414 C CA . ASN A 1 174 ? -5.048 22.538 -2.915 1.00 62.56 174 ASN A CA 1
ATOM 1415 C C . ASN A 1 174 ? -5.567 21.111 -3.197 1.00 62.56 174 ASN A C 1
ATOM 1417 O O . ASN A 1 174 ? -6.687 20.769 -2.809 1.00 62.56 174 ASN A O 1
ATOM 1421 N N . ARG A 1 175 ? -4.770 20.257 -3.850 1.00 67.62 175 ARG A N 1
ATOM 1422 C CA . ARG A 1 175 ? -5.070 18.835 -4.056 1.00 67.62 175 ARG A CA 1
ATOM 1423 C C . ARG A 1 175 ? -4.164 17.975 -3.183 1.00 67.62 175 ARG A C 1
ATOM 1425 O O . ARG A 1 175 ? -2.956 18.200 -3.123 1.00 67.62 175 ARG A O 1
ATOM 1432 N N . LEU A 1 176 ? -4.764 16.970 -2.5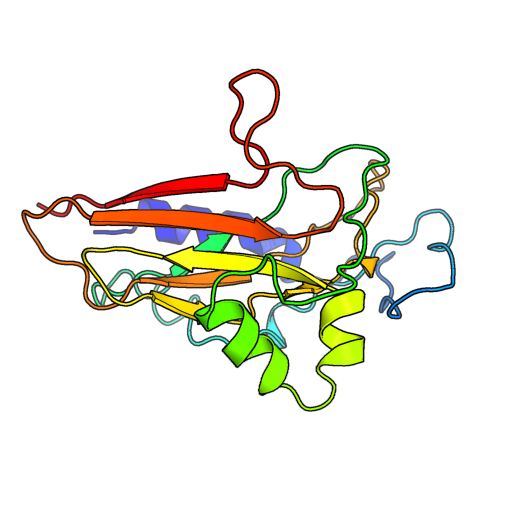48 1.00 72.81 176 LEU A N 1
ATOM 1433 C CA . LEU A 1 176 ? -4.041 15.936 -1.819 1.00 72.81 176 LEU A CA 1
ATOM 1434 C C . LEU A 1 176 ? -3.545 14.883 -2.816 1.00 72.81 176 LEU A C 1
ATOM 1436 O O . LEU A 1 176 ? -4.344 14.123 -3.366 1.00 72.81 176 LEU A O 1
ATOM 1440 N N . LEU A 1 177 ? -2.243 14.870 -3.106 1.00 82.81 177 LEU A N 1
ATOM 1441 C CA . LEU A 1 177 ? -1.635 13.869 -3.991 1.00 82.81 177 LEU A CA 1
ATOM 1442 C C . LEU A 1 177 ? -1.051 12.732 -3.162 1.00 82.81 177 LEU A C 1
ATOM 1444 O O . LEU A 1 177 ? -0.375 12.967 -2.168 1.00 82.81 177 LEU A O 1
ATOM 1448 N N . GLY A 1 178 ? -1.292 11.492 -3.585 1.00 88.19 178 GLY A N 1
ATOM 1449 C CA . GLY A 1 178 ? -0.774 10.322 -2.876 1.00 88.19 178 GLY A CA 1
ATOM 1450 C C . GLY A 1 178 ? -1.368 10.131 -1.478 1.00 88.19 178 GLY A C 1
ATOM 1451 O O . GLY A 1 178 ? -0.783 9.404 -0.690 1.00 88.19 178 GLY A O 1
ATOM 1452 N N . GLU A 1 179 ? -2.502 10.757 -1.157 1.00 92.81 179 GLU A N 1
ATOM 1453 C CA . GLU A 1 179 ? -3.219 10.548 0.104 1.00 92.81 179 GLU A CA 1
ATOM 1454 C C . GLU A 1 179 ? -4.574 9.877 -0.157 1.00 92.81 179 GLU A C 1
ATOM 1456 O O . GLU A 1 179 ? -5.269 10.199 -1.124 1.00 92.81 179 GLU A O 1
ATOM 1461 N N . ALA A 1 180 ? -4.952 8.952 0.721 1.00 93.12 180 ALA A N 1
ATOM 1462 C CA . ALA A 1 180 ? -6.282 8.369 0.795 1.00 93.12 180 ALA A CA 1
ATOM 1463 C C . ALA A 1 180 ? -6.801 8.494 2.231 1.00 93.12 180 ALA A C 1
ATOM 1465 O O . ALA A 1 180 ? -6.104 8.143 3.183 1.00 93.12 180 ALA A O 1
ATOM 1466 N N . VAL A 1 181 ? -8.032 8.981 2.383 1.00 94.31 181 VAL A N 1
ATOM 1467 C CA . VAL A 1 181 ? -8.712 9.092 3.678 1.00 94.31 181 VAL A CA 1
ATOM 1468 C C . VAL A 1 181 ? -9.938 8.198 3.652 1.00 94.31 181 VAL A C 1
ATOM 1470 O O . VAL A 1 181 ? -10.784 8.319 2.765 1.00 94.31 181 VAL A O 1
ATOM 1473 N N . ILE A 1 182 ? -10.023 7.289 4.617 1.00 94.44 182 ILE A N 1
ATOM 1474 C CA . ILE A 1 182 ? -11.088 6.295 4.718 1.00 94.44 182 ILE A CA 1
ATOM 1475 C C . ILE A 1 182 ? -11.805 6.508 6.044 1.00 94.44 182 ILE A C 1
ATOM 1477 O O . ILE A 1 182 ? -11.175 6.611 7.096 1.00 94.44 182 ILE A O 1
ATOM 1481 N N . HIS A 1 183 ? -13.132 6.575 5.987 1.00 94.31 183 HIS A N 1
ATOM 1482 C CA . HIS A 1 183 ? -13.974 6.708 7.166 1.00 94.31 183 HIS A CA 1
ATOM 1483 C C . HIS A 1 183 ? -14.750 5.420 7.402 1.00 94.31 183 HIS A C 1
ATOM 1485 O O . HIS A 1 183 ? -15.481 4.965 6.520 1.00 94.31 183 HIS A O 1
ATOM 1491 N N . PHE A 1 184 ? -14.629 4.880 8.609 1.00 92.00 184 PHE A N 1
ATOM 1492 C CA . PHE A 1 184 ? -15.463 3.787 9.082 1.00 92.00 184 PHE A CA 1
ATOM 1493 C C . PHE A 1 184 ? -16.503 4.327 10.054 1.00 92.00 184 PHE A C 1
ATOM 1495 O O . PHE A 1 184 ? -16.198 5.150 10.918 1.00 92.00 184 PHE A O 1
ATOM 1502 N N . HIS A 1 185 ? -17.737 3.864 9.885 1.00 89.12 185 HIS A N 1
ATOM 1503 C CA . HIS A 1 185 ? -18.830 4.121 10.807 1.00 89.12 185 HIS A CA 1
ATOM 1504 C C . HIS A 1 185 ? -19.687 2.860 10.887 1.00 89.12 185 HIS A C 1
ATOM 1506 O O . HIS A 1 185 ? -20.450 2.550 9.969 1.00 89.12 185 HIS A O 1
ATOM 1512 N N . LEU A 1 186 ? -19.489 2.101 11.958 1.00 85.06 186 LEU A N 1
ATOM 1513 C CA . LEU A 1 186 ? -20.274 0.915 12.274 1.00 85.06 186 LEU A CA 1
ATOM 1514 C C . LEU A 1 186 ? -21.477 1.343 13.117 1.00 85.06 186 LEU A C 1
ATOM 1516 O O . LEU A 1 186 ? -21.332 2.157 14.027 1.00 85.06 186 LEU A O 1
ATOM 1520 N N . TYR A 1 187 ? -22.643 0.803 12.782 1.00 79.75 187 TYR A N 1
ATOM 1521 C CA . TYR A 1 187 ? -23.890 0.959 13.528 1.00 79.75 187 TYR A CA 1
ATOM 1522 C C . TYR A 1 187 ? -24.271 -0.38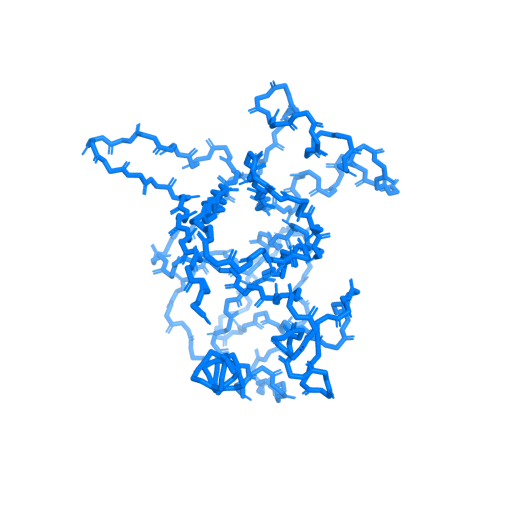4 14.137 1.00 79.75 187 TYR A C 1
ATOM 1524 O O . TYR A 1 187 ? -23.963 -1.413 13.483 1.00 79.75 187 TYR A O 1
#

Secondary structure (DSSP, 8-state):
--HHHHHHHHHHHGGGSS--TTEE---SSSSPPPTT-EE---GGG---S--GGGGGGTTTT--EEEEE----BT--PPPP--STTS-HHHHHHHHTSTTHHHHHHHEEEEEEE-SSS-EEEE--EEEGGG-SB---TT----EEEEEE-SPPBSSEEEEEEEEE-TT--SEETTEESSEEEEEEEB-

Organism: Scylla paramamosain (NCBI:txid85552)